Protein AF-A0A7S1Z099-F1 (afdb_monomer_lite)

pLDDT: mean 93.09, std 6.43, range [63.12, 98.75]

Structure (mmCIF, N/CA/C/O backbone):
data_AF-A0A7S1Z099-F1
#
_entry.id   AF-A0A7S1Z099-F1
#
loop_
_atom_site.group_PDB
_atom_site.id
_atom_site.type_symbol
_atom_site.label_atom_id
_atom_site.label_alt_id
_atom_site.label_comp_id
_atom_site.label_asym_id
_atom_site.label_entity_id
_atom_site.label_seq_id
_atom_site.pdbx_PDB_ins_code
_atom_site.Cartn_x
_atom_site.Cartn_y
_atom_site.Cartn_z
_atom_site.occupancy
_atom_site.B_iso_or_equiv
_atom_site.auth_seq_id
_atom_site.auth_comp_id
_atom_site.auth_asym_id
_atom_site.auth_atom_id
_atom_site.pdbx_PDB_model_num
ATOM 1 N N . ASN A 1 1 ? 2.577 -15.923 -2.594 1.00 76.56 1 ASN A N 1
ATOM 2 C CA . ASN A 1 1 ? 3.703 -15.024 -2.242 1.00 76.56 1 ASN A CA 1
ATOM 3 C C . ASN A 1 1 ? 4.935 -15.740 -1.695 1.00 76.56 1 ASN A C 1
ATOM 5 O O . ASN A 1 1 ? 6.019 -15.366 -2.116 1.00 76.56 1 ASN A O 1
ATOM 9 N N . SER A 1 2 ? 4.822 -16.750 -0.820 1.00 80.62 2 SER A N 1
ATOM 10 C CA . SER A 1 2 ? 5.989 -17.459 -0.248 1.00 80.62 2 SER A CA 1
ATOM 11 C C . SER A 1 2 ? 6.959 -18.004 -1.297 1.00 80.62 2 SER A C 1
ATOM 13 O O . SER A 1 2 ? 8.160 -17.778 -1.190 1.00 80.62 2 SER A O 1
ATOM 15 N N . ASP A 1 3 ? 6.435 -18.666 -2.326 1.00 90.06 3 ASP A N 1
ATOM 16 C CA . ASP A 1 3 ? 7.261 -19.390 -3.297 1.00 90.06 3 ASP A CA 1
ATOM 17 C C . ASP A 1 3 ? 8.009 -18.426 -4.222 1.00 90.06 3 ASP A C 1
ATOM 19 O O . ASP A 1 3 ? 9.192 -18.612 -4.490 1.00 90.06 3 ASP A O 1
ATOM 23 N N . LEU A 1 4 ? 7.348 -17.339 -4.641 1.00 90.56 4 LEU A N 1
ATOM 24 C CA . LEU A 1 4 ? 7.977 -16.286 -5.437 1.00 90.56 4 LEU A CA 1
ATOM 25 C C . LEU A 1 4 ? 9.055 -15.551 -4.630 1.00 90.56 4 LEU A C 1
ATOM 27 O O . LEU A 1 4 ? 10.155 -15.331 -5.126 1.00 90.56 4 LEU A O 1
ATOM 31 N N . ALA A 1 5 ? 8.779 -15.222 -3.368 1.00 91.38 5 ALA A N 1
ATOM 32 C CA . ALA A 1 5 ? 9.764 -14.586 -2.500 1.00 91.38 5 ALA A CA 1
ATOM 33 C C . ALA A 1 5 ? 10.959 -15.499 -2.194 1.00 91.38 5 ALA A C 1
ATOM 35 O O . ALA A 1 5 ? 12.088 -15.020 -2.105 1.00 91.38 5 ALA A O 1
ATOM 36 N N . TYR A 1 6 ? 10.723 -16.805 -2.052 1.00 92.56 6 TYR A N 1
ATOM 37 C CA . TYR A 1 6 ? 11.789 -17.796 -1.942 1.00 92.56 6 TYR A CA 1
ATOM 38 C C . TYR A 1 6 ? 12.643 -17.818 -3.211 1.00 92.56 6 TYR A C 1
ATOM 40 O O . TYR A 1 6 ? 13.851 -17.643 -3.113 1.00 92.56 6 TYR A O 1
ATOM 48 N N . ALA A 1 7 ? 12.022 -17.925 -4.388 1.00 93.81 7 ALA A N 1
ATOM 49 C CA . ALA A 1 7 ? 12.736 -17.938 -5.663 1.00 93.81 7 ALA A CA 1
ATOM 50 C C . ALA A 1 7 ? 13.581 -16.670 -5.882 1.00 93.81 7 ALA A C 1
ATOM 52 O O . ALA A 1 7 ? 14.736 -16.766 -6.288 1.00 93.81 7 ALA A O 1
ATOM 53 N N . LEU A 1 8 ? 13.039 -15.489 -5.567 1.00 93.50 8 LEU A N 1
ATOM 54 C CA . LEU A 1 8 ? 13.775 -14.223 -5.650 1.00 93.50 8 LEU A CA 1
ATOM 55 C C . LEU A 1 8 ? 14.953 -14.172 -4.669 1.00 93.50 8 LEU A C 1
ATOM 57 O O . LEU A 1 8 ? 16.038 -13.723 -5.027 1.00 93.50 8 LEU A O 1
ATOM 61 N N . ARG A 1 9 ? 14.768 -14.656 -3.437 1.00 93.31 9 ARG A N 1
ATOM 62 C CA . ARG A 1 9 ? 15.859 -14.727 -2.458 1.00 93.31 9 ARG A CA 1
ATOM 63 C C . ARG A 1 9 ? 16.963 -15.673 -2.925 1.00 93.31 9 ARG A C 1
ATOM 65 O O . ARG A 1 9 ? 18.122 -15.276 -2.934 1.00 93.31 9 ARG A O 1
ATOM 72 N N . SER A 1 10 ? 16.598 -16.875 -3.367 1.00 93.31 10 SER A N 1
ATOM 73 C CA . SER A 1 10 ? 17.555 -17.852 -3.891 1.00 93.31 10 SER A CA 1
ATOM 74 C C . SER A 1 10 ? 18.324 -17.303 -5.091 1.00 93.31 10 SER A C 1
ATOM 76 O O . SER A 1 10 ? 19.536 -17.450 -5.148 1.00 93.31 10 SER A O 1
ATOM 78 N N . ALA A 1 11 ? 17.666 -16.569 -5.994 1.00 92.06 11 ALA A N 1
ATOM 79 C CA . ALA A 1 11 ? 18.337 -15.951 -7.135 1.00 92.06 11 ALA A CA 1
ATOM 80 C C . ALA A 1 11 ? 19.407 -14.914 -6.735 1.00 92.06 11 ALA A C 1
ATOM 82 O O . ALA A 1 11 ? 20.422 -14.799 -7.421 1.00 92.06 11 ALA A O 1
ATOM 83 N N . LEU A 1 12 ? 19.204 -14.163 -5.644 1.00 91.44 12 LEU A N 1
ATOM 84 C CA . LEU A 1 12 ? 20.243 -13.281 -5.099 1.00 91.44 12 LEU A CA 1
ATOM 85 C C . LEU A 1 12 ? 21.394 -14.090 -4.494 1.00 91.44 12 LEU A C 1
ATOM 87 O O . LEU A 1 12 ? 22.551 -13.761 -4.733 1.00 91.44 12 LEU A O 1
ATOM 91 N N . GLU A 1 13 ? 21.082 -15.140 -3.736 1.00 90.56 13 GLU A N 1
ATOM 92 C CA . GLU A 1 13 ? 22.064 -15.977 -3.033 1.00 90.56 13 GLU A CA 1
ATOM 93 C C . GLU A 1 13 ? 22.935 -16.820 -3.984 1.00 90.56 13 GLU A C 1
ATOM 95 O O . GLU A 1 13 ? 24.111 -17.050 -3.697 1.00 90.56 13 GLU A O 1
ATOM 100 N N . ASP A 1 14 ? 22.392 -17.235 -5.132 1.00 92.56 14 ASP A N 1
ATOM 101 C CA . ASP A 1 14 ? 23.062 -18.111 -6.104 1.00 92.56 14 ASP A CA 1
ATOM 102 C C . ASP A 1 14 ? 24.172 -17.415 -6.911 1.00 92.56 14 ASP A C 1
ATOM 104 O O . ASP A 1 14 ? 24.994 -18.082 -7.549 1.00 92.56 14 ASP A O 1
ATOM 108 N N . VAL A 1 15 ? 24.225 -16.080 -6.907 1.00 89.06 15 VAL A N 1
ATOM 109 C CA . VAL A 1 15 ? 25.187 -15.307 -7.701 1.00 89.06 15 VAL A CA 1
ATOM 110 C C . VAL A 1 15 ? 26.218 -14.643 -6.777 1.00 89.06 15 VAL A C 1
ATOM 112 O O . VAL A 1 15 ? 25.889 -13.709 -6.050 1.00 89.06 15 VAL A O 1
ATOM 115 N N . PRO A 1 16 ? 27.500 -15.057 -6.807 1.00 89.44 16 PRO A N 1
ATOM 116 C CA . PRO A 1 16 ? 28.531 -14.451 -5.970 1.00 89.44 16 PRO A CA 1
ATOM 117 C C . PRO A 1 16 ? 28.704 -12.948 -6.235 1.00 89.44 16 PRO A C 1
ATOM 119 O O . PRO A 1 16 ? 28.877 -12.525 -7.377 1.00 89.44 16 PRO A O 1
ATOM 122 N N . GLY A 1 17 ? 28.735 -12.148 -5.167 1.00 87.25 17 GLY A N 1
ATOM 123 C CA . GLY A 1 17 ? 28.967 -10.700 -5.246 1.00 87.25 17 GLY A CA 1
ATOM 124 C C . GLY A 1 17 ? 27.720 -9.858 -5.532 1.00 87.25 17 GLY A C 1
ATOM 125 O O . GLY A 1 17 ? 27.850 -8.652 -5.742 1.00 87.25 17 GLY A O 1
ATOM 126 N N . THR A 1 18 ? 26.526 -10.454 -5.526 1.00 88.19 18 THR A N 1
ATOM 127 C CA . THR A 1 18 ? 25.262 -9.710 -5.561 1.00 88.19 18 THR A CA 1
ATOM 128 C C . THR A 1 18 ? 25.022 -8.917 -4.274 1.00 88.19 18 THR A C 1
ATOM 130 O O . THR A 1 18 ? 25.495 -9.289 -3.194 1.00 88.19 18 THR A O 1
ATOM 133 N N . PRO A 1 19 ? 24.262 -7.812 -4.358 1.00 88.69 19 PRO A N 1
ATOM 134 C CA . PRO A 1 19 ? 23.710 -7.164 -3.179 1.00 88.69 19 PRO A CA 1
ATOM 135 C C . PRO A 1 19 ? 22.765 -8.101 -2.416 1.00 88.69 19 PRO A C 1
ATOM 137 O O . PRO A 1 19 ? 22.168 -9.011 -2.986 1.00 88.69 19 PRO A O 1
ATOM 140 N N . SER A 1 20 ? 22.548 -7.820 -1.132 1.00 89.12 20 SER A N 1
ATOM 141 C CA . SER A 1 20 ? 21.611 -8.582 -0.294 1.00 89.12 20 SER A CA 1
ATOM 142 C C . SER A 1 20 ? 20.134 -8.363 -0.646 1.00 89.12 20 SER A C 1
ATOM 144 O O . SER A 1 20 ? 19.273 -9.068 -0.121 1.00 89.12 20 SER A O 1
ATOM 146 N N . ARG A 1 21 ? 19.829 -7.362 -1.483 1.00 94.44 21 ARG A N 1
ATOM 147 C CA . ARG A 1 21 ? 18.478 -6.925 -1.857 1.00 94.44 21 ARG A CA 1
ATOM 148 C C . ARG A 1 21 ? 18.459 -6.424 -3.297 1.00 94.44 21 ARG A C 1
ATOM 150 O O . ARG A 1 21 ? 19.449 -5.894 -3.796 1.00 94.44 21 ARG A O 1
ATOM 157 N N . TYR A 1 22 ? 17.304 -6.522 -3.939 1.00 96.44 22 TYR A N 1
ATOM 158 C CA . TYR A 1 22 ? 17.022 -5.819 -5.185 1.00 96.44 22 TYR A CA 1
ATOM 159 C C . TYR A 1 22 ? 16.917 -4.313 -4.928 1.00 96.44 22 TYR A C 1
ATOM 161 O O . TYR A 1 22 ? 16.317 -3.886 -3.947 1.00 96.44 22 TYR A O 1
ATOM 169 N N . SER A 1 23 ? 17.419 -3.474 -5.830 1.00 96.81 23 SER A N 1
ATOM 170 C CA . SER A 1 23 ? 17.234 -2.024 -5.670 1.00 96.81 23 SER A CA 1
ATOM 171 C C . SER A 1 23 ? 15.769 -1.603 -5.817 1.00 96.81 23 SER A C 1
ATOM 173 O O . SER A 1 23 ? 15.334 -0.628 -5.214 1.00 96.81 23 SER A O 1
ATOM 175 N N . ALA A 1 24 ? 14.987 -2.340 -6.603 1.00 96.81 24 ALA A N 1
ATOM 176 C CA . ALA A 1 24 ? 13.554 -2.139 -6.734 1.00 96.81 24 ALA A CA 1
ATOM 177 C C . ALA A 1 24 ? 12.865 -3.439 -7.163 1.00 96.81 24 ALA A C 1
ATOM 179 O O . ALA A 1 24 ? 13.439 -4.223 -7.920 1.00 96.81 24 ALA A O 1
ATOM 180 N N . ILE A 1 25 ? 11.628 -3.641 -6.714 1.00 97.38 25 ILE A N 1
ATOM 181 C CA . ILE A 1 25 ? 10.701 -4.642 -7.251 1.00 97.38 25 ILE A CA 1
ATOM 182 C C . ILE A 1 25 ? 9.419 -3.924 -7.669 1.00 97.38 25 ILE A C 1
ATOM 184 O O . ILE A 1 25 ? 8.895 -3.094 -6.928 1.00 97.38 25 ILE A O 1
ATOM 188 N N . GLY A 1 26 ? 8.911 -4.256 -8.852 1.00 96.81 26 GLY A N 1
ATOM 189 C CA . GLY A 1 26 ? 7.641 -3.750 -9.349 1.00 96.81 26 GLY A CA 1
ATOM 190 C C . GLY A 1 26 ? 6.726 -4.874 -9.808 1.00 96.81 26 GLY A C 1
ATOM 191 O O . GLY A 1 26 ? 7.193 -5.824 -10.436 1.00 96.81 26 GLY A O 1
ATOM 192 N N . PHE A 1 27 ? 5.438 -4.756 -9.497 1.00 96.94 27 PHE A N 1
ATOM 193 C CA . PHE A 1 27 ? 4.403 -5.677 -9.954 1.00 96.94 27 PHE A CA 1
ATOM 194 C C . PHE A 1 27 ? 3.458 -4.972 -10.927 1.00 96.94 27 PHE A C 1
ATOM 196 O O . PHE A 1 27 ? 2.571 -4.246 -10.488 1.00 96.94 27 PHE A O 1
ATOM 203 N N . ASP A 1 28 ? 3.643 -5.230 -12.224 1.00 95.69 28 ASP A N 1
ATOM 204 C CA . ASP A 1 28 ? 2.644 -4.978 -13.277 1.00 95.69 28 ASP A CA 1
ATOM 205 C C . ASP A 1 28 ? 1.610 -6.112 -13.235 1.00 95.69 28 ASP A C 1
ATOM 207 O O . ASP A 1 28 ? 1.631 -7.074 -14.010 1.00 95.69 28 ASP A O 1
ATOM 211 N N . ALA A 1 29 ? 0.846 -6.100 -12.147 1.00 93.12 29 ALA A N 1
ATOM 212 C CA . ALA A 1 29 ? -0.161 -7.080 -11.798 1.00 93.12 29 ALA A CA 1
ATOM 213 C C . ALA A 1 29 ? -1.151 -6.464 -10.802 1.00 93.12 29 ALA A C 1
ATOM 215 O O . ALA A 1 29 ? -0.791 -5.712 -9.893 1.00 93.12 29 ALA A O 1
ATOM 216 N N . CYS A 1 30 ? -2.415 -6.856 -10.939 1.00 93.25 30 CYS A N 1
ATOM 217 C CA . CYS A 1 30 ? -3.511 -6.356 -10.117 1.00 93.25 30 CYS A CA 1
ATOM 218 C C . CYS A 1 30 ? -3.318 -6.694 -8.627 1.00 93.25 30 CYS A C 1
ATOM 220 O O . CYS A 1 30 ? -2.842 -7.778 -8.291 1.00 93.25 30 CYS A O 1
ATOM 222 N N . LEU A 1 31 ? -3.799 -5.815 -7.741 1.00 93.56 31 LEU A N 1
ATOM 223 C CA . LEU A 1 31 ? -3.977 -6.078 -6.298 1.00 93.56 31 LEU A CA 1
ATOM 224 C C . LEU A 1 31 ? -2.677 -6.333 -5.506 1.00 93.56 31 LEU A C 1
ATOM 226 O O . LEU A 1 31 ? -2.704 -6.858 -4.388 1.00 93.56 31 LEU A O 1
ATOM 230 N N . MET A 1 32 ? -1.520 -5.982 -6.070 1.00 95.81 32 MET A N 1
ATOM 231 C CA . MET A 1 32 ? -0.219 -6.284 -5.472 1.00 95.81 32 MET A CA 1
ATOM 232 C C . MET A 1 32 ? 0.233 -5.262 -4.418 1.00 95.81 32 MET A C 1
ATOM 234 O O . MET A 1 32 ? 1.064 -5.607 -3.579 1.00 95.81 32 MET A O 1
ATOM 238 N N . MET A 1 33 ? -0.336 -4.053 -4.362 1.00 96.75 33 MET A N 1
ATOM 239 C CA . MET A 1 33 ? -0.107 -3.105 -3.260 1.00 96.75 33 MET A CA 1
ATOM 240 C C . MET A 1 33 ? -1.020 -3.441 -2.074 1.00 96.75 33 MET A C 1
ATOM 242 O O . MET A 1 33 ? -2.005 -2.765 -1.803 1.00 96.75 33 MET A O 1
ATOM 246 N N . SER A 1 34 ? -0.698 -4.522 -1.364 1.00 95.19 34 SER A N 1
ATOM 247 C CA . SER A 1 34 ? -1.384 -4.923 -0.130 1.00 95.19 34 SER A CA 1
ATOM 248 C C . SER A 1 34 ? -0.376 -5.146 0.991 1.00 95.19 34 SER A C 1
ATOM 250 O O . SER A 1 34 ? 0.744 -5.573 0.718 1.00 95.19 34 SER A O 1
ATOM 252 N N . ILE A 1 35 ? -0.777 -4.967 2.257 1.00 94.88 35 ILE A N 1
ATOM 253 C CA . ILE A 1 35 ? 0.087 -5.283 3.416 1.00 94.88 35 ILE A CA 1
ATOM 254 C C . ILE A 1 35 ? 0.654 -6.704 3.295 1.00 94.88 35 ILE A C 1
ATOM 256 O O . ILE A 1 35 ? 1.847 -6.917 3.465 1.00 94.88 35 ILE A O 1
ATOM 260 N N . SER A 1 36 ? -0.181 -7.683 2.930 1.00 91.19 36 SER A N 1
ATOM 261 C CA . SER A 1 36 ? 0.242 -9.087 2.831 1.00 91.19 36 SER A CA 1
ATOM 262 C C . SER A 1 36 ? 1.342 -9.329 1.791 1.00 91.19 36 SER A C 1
ATOM 264 O O . SER A 1 36 ? 2.204 -10.188 1.979 1.00 91.19 36 SER A O 1
ATOM 266 N N . THR A 1 37 ? 1.323 -8.574 0.694 1.00 94.06 37 THR A N 1
ATOM 267 C CA . THR A 1 37 ? 2.341 -8.632 -0.354 1.00 94.06 37 THR A CA 1
ATOM 268 C C . THR A 1 37 ? 3.569 -7.848 0.090 1.00 94.06 37 THR A C 1
ATOM 270 O O . THR A 1 37 ? 4.678 -8.383 0.119 1.00 94.06 37 THR A O 1
ATOM 273 N N . THR A 1 38 ? 3.376 -6.606 0.516 1.00 95.00 38 THR A N 1
ATOM 274 C CA . THR A 1 38 ? 4.452 -5.692 0.882 1.00 95.00 38 THR A CA 1
ATOM 275 C C . THR A 1 38 ? 5.284 -6.201 2.060 1.00 95.00 38 THR A C 1
ATOM 277 O O . THR A 1 38 ? 6.508 -6.153 1.979 1.00 95.00 38 THR A O 1
ATOM 280 N N . SER A 1 39 ? 4.670 -6.806 3.083 1.00 95.25 39 SER A N 1
ATOM 281 C CA . SER A 1 39 ? 5.352 -7.458 4.219 1.00 95.25 39 SER A CA 1
ATOM 282 C C . SER A 1 39 ? 6.285 -8.603 3.820 1.00 95.25 39 SER A C 1
ATOM 284 O O . SER A 1 39 ? 7.166 -8.993 4.580 1.00 95.25 39 SER A O 1
ATOM 286 N N . VAL A 1 40 ? 6.146 -9.143 2.610 1.00 94.44 40 VAL A N 1
ATOM 287 C CA . VAL A 1 40 ? 7.090 -10.128 2.079 1.00 94.44 40 VAL A CA 1
ATOM 288 C C . VAL A 1 40 ? 8.212 -9.427 1.313 1.00 94.44 40 VAL A C 1
ATOM 290 O O . VAL A 1 40 ? 9.394 -9.642 1.598 1.00 94.44 40 VAL A O 1
ATOM 293 N N . TYR A 1 41 ? 7.861 -8.567 0.355 1.00 95.69 41 TYR A N 1
ATOM 294 C CA . TYR A 1 41 ? 8.830 -8.012 -0.596 1.00 95.69 41 TYR A CA 1
ATOM 295 C C . TYR A 1 41 ? 9.644 -6.836 -0.052 1.00 95.69 41 TYR A C 1
ATOM 297 O O . TYR A 1 41 ? 10.775 -6.654 -0.495 1.00 95.69 41 TYR A O 1
ATOM 305 N N . HIS A 1 42 ? 9.176 -6.114 0.974 1.00 95.94 42 HIS A N 1
ATOM 306 C CA . HIS A 1 42 ? 9.978 -5.060 1.613 1.00 95.94 42 HIS A CA 1
ATOM 307 C C . HIS A 1 42 ? 11.267 -5.606 2.261 1.00 95.94 42 HIS A C 1
ATOM 309 O O . HIS A 1 42 ? 12.196 -4.850 2.537 1.00 95.94 42 HIS A O 1
ATOM 315 N N . THR A 1 43 ? 11.355 -6.918 2.511 1.00 94.88 43 THR A N 1
ATOM 316 C CA . THR A 1 43 ? 12.590 -7.564 2.991 1.00 94.88 43 THR A CA 1
ATOM 317 C C . THR A 1 43 ? 13.579 -7.862 1.863 1.00 94.88 43 THR A C 1
ATOM 319 O O . THR A 1 43 ? 14.760 -8.076 2.127 1.00 94.88 43 THR A O 1
ATOM 322 N N . LEU A 1 44 ? 13.105 -7.870 0.614 1.00 95.88 44 LEU A N 1
ATOM 323 C CA . LEU A 1 44 ? 13.849 -8.279 -0.575 1.00 95.88 44 LEU A CA 1
ATOM 324 C C . LEU A 1 44 ? 14.258 -7.108 -1.468 1.00 95.88 44 LEU A C 1
ATOM 326 O O . LEU A 1 44 ? 15.180 -7.273 -2.259 1.00 95.88 44 LEU A O 1
ATOM 330 N N . SER A 1 45 ? 13.611 -5.945 -1.363 1.00 97.31 45 SER A N 1
ATOM 331 C CA . SER A 1 45 ? 13.892 -4.785 -2.216 1.00 97.31 45 SER A CA 1
ATOM 332 C C . SER A 1 45 ? 14.051 -3.492 -1.439 1.00 97.31 45 SER A C 1
ATOM 334 O O . SER A 1 45 ? 13.438 -3.364 -0.390 1.00 97.31 45 SER A O 1
ATOM 336 N N . ASP A 1 46 ? 14.815 -2.517 -1.929 1.00 98.00 46 ASP A N 1
ATOM 337 C CA . ASP A 1 46 ? 14.871 -1.179 -1.314 1.00 98.00 46 ASP A CA 1
ATOM 338 C C . ASP A 1 46 ? 13.574 -0.398 -1.578 1.00 98.00 46 ASP A C 1
ATOM 340 O O . ASP A 1 46 ? 12.960 0.122 -0.644 1.00 98.00 46 ASP A O 1
ATOM 344 N N . TYR A 1 47 ? 13.083 -0.429 -2.819 1.00 98.50 47 TYR A N 1
ATOM 345 C CA . TYR A 1 47 ? 11.802 0.163 -3.216 1.00 98.50 47 TYR A CA 1
ATOM 346 C C . TYR A 1 47 ? 10.825 -0.879 -3.770 1.00 98.50 47 TYR A C 1
ATOM 348 O O . TYR A 1 47 ? 11.235 -1.848 -4.410 1.00 98.50 47 TYR A O 1
ATOM 356 N N . PHE A 1 48 ? 9.530 -0.664 -3.551 1.00 98.00 48 PHE A N 1
ATOM 357 C CA . PHE A 1 48 ? 8.458 -1.541 -4.032 1.00 98.00 48 PHE A CA 1
ATOM 358 C C . PHE A 1 48 ? 7.358 -0.713 -4.704 1.00 98.00 48 PHE A C 1
ATOM 360 O O . PHE A 1 48 ? 6.906 0.263 -4.109 1.00 98.00 48 PHE A O 1
ATOM 367 N N . ILE A 1 49 ? 6.934 -1.078 -5.919 1.00 98.56 49 ILE A N 1
ATOM 368 C CA . ILE A 1 49 ? 5.850 -0.409 -6.664 1.00 98.56 49 ILE A CA 1
ATOM 369 C C . ILE A 1 49 ? 4.774 -1.410 -7.092 1.00 98.56 49 ILE A C 1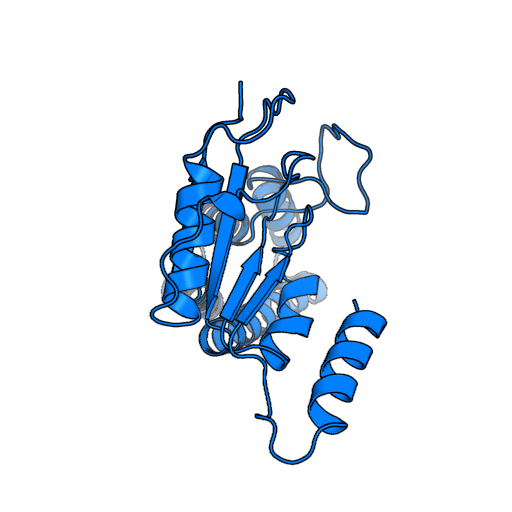
ATOM 371 O O . ILE A 1 49 ? 5.084 -2.497 -7.583 1.00 98.56 49 ILE A O 1
ATOM 375 N N . ALA A 1 50 ? 3.508 -1.049 -6.902 1.00 97.94 50 ALA A N 1
ATOM 376 C CA . ALA A 1 50 ? 2.366 -1.868 -7.300 1.00 97.94 50 ALA A CA 1
ATOM 377 C C . ALA A 1 50 ? 1.057 -1.062 -7.272 1.00 97.94 50 ALA A C 1
ATOM 379 O O . ALA A 1 50 ? 1.004 0.050 -6.731 1.00 97.94 50 ALA A O 1
ATOM 380 N N . SER A 1 51 ? -0.006 -1.657 -7.818 1.00 96.75 51 SER A N 1
ATOM 381 C CA . SER A 1 51 ? -1.387 -1.173 -7.720 1.00 96.75 51 SER A CA 1
ATOM 382 C C . SER A 1 51 ? -2.158 -1.901 -6.618 1.00 96.75 51 SER A C 1
ATOM 384 O O . SER A 1 51 ? -2.026 -3.114 -6.456 1.00 96.75 51 SER A O 1
ATOM 386 N N . GLU A 1 52 ? -2.986 -1.172 -5.867 1.00 95.31 52 GLU A N 1
ATOM 387 C CA . GLU A 1 52 ? -3.925 -1.747 -4.887 1.00 95.31 52 GLU A CA 1
ATOM 388 C C . GLU A 1 52 ? -5.216 -2.245 -5.551 1.00 95.31 52 GLU A C 1
ATOM 390 O O . GLU A 1 52 ? -5.874 -3.143 -5.033 1.00 95.31 52 GLU A O 1
ATOM 395 N N . ALA A 1 53 ? -5.544 -1.703 -6.727 1.00 92.44 53 ALA A N 1
ATOM 396 C CA . ALA A 1 53 ? -6.718 -2.051 -7.514 1.00 92.44 53 ALA A CA 1
ATOM 397 C C . ALA A 1 53 ? -6.358 -2.841 -8.783 1.00 92.44 53 ALA A C 1
ATOM 399 O O . ALA A 1 53 ? -5.188 -3.077 -9.112 1.00 92.44 53 ALA A O 1
ATOM 400 N N . THR A 1 54 ? -7.394 -3.251 -9.510 1.00 90.19 54 THR A N 1
ATOM 401 C CA . THR A 1 54 ? -7.285 -3.898 -10.818 1.00 90.19 54 THR A CA 1
ATOM 402 C C . THR A 1 54 ? -6.623 -2.959 -11.826 1.00 90.19 54 THR A C 1
ATOM 404 O O . THR A 1 54 ? -7.062 -1.827 -12.023 1.00 90.19 54 THR A O 1
ATOM 407 N N . GLU A 1 55 ? -5.568 -3.435 -12.482 1.00 88.81 55 GLU A N 1
ATOM 408 C CA . GLU A 1 55 ? -4.856 -2.700 -13.525 1.00 88.81 55 GLU A CA 1
ATOM 409 C C . GLU A 1 55 ? -5.484 -2.951 -14.911 1.00 88.81 55 GLU A C 1
ATOM 411 O O . GLU A 1 55 ? -6.174 -3.954 -15.130 1.00 88.81 55 GLU A O 1
ATOM 416 N N . PRO A 1 56 ? -5.278 -2.054 -15.888 1.00 87.81 56 PRO A N 1
ATOM 417 C CA . PRO A 1 56 ? -5.616 -2.339 -17.276 1.00 87.81 56 PRO A CA 1
ATOM 418 C C . PRO A 1 56 ? -4.858 -3.567 -17.804 1.00 87.81 56 PRO A C 1
ATOM 420 O O . PRO A 1 56 ? -3.656 -3.693 -17.600 1.00 87.81 56 PRO A O 1
ATOM 423 N N . GLY A 1 57 ? -5.519 -4.423 -18.591 1.00 85.62 57 GLY A N 1
ATOM 424 C CA . GLY A 1 57 ? -4.912 -5.665 -19.101 1.00 85.62 57 GLY A CA 1
ATOM 425 C C . GLY A 1 57 ? -3.740 -5.492 -20.081 1.00 85.62 57 GLY A C 1
ATOM 426 O O . GLY A 1 57 ? -3.124 -6.480 -20.465 1.00 85.62 57 GLY A O 1
ATOM 427 N N . HIS A 1 58 ? -3.438 -4.264 -20.507 1.00 86.06 58 HIS A N 1
ATOM 428 C CA . HIS A 1 58 ? -2.260 -3.955 -21.320 1.00 86.06 58 HIS A CA 1
ATOM 429 C C . HIS A 1 58 ? -0.993 -3.693 -20.483 1.00 86.06 58 HIS A C 1
ATOM 431 O O . HIS A 1 58 ? 0.076 -3.553 -21.067 1.00 86.06 58 HIS A O 1
ATOM 437 N N . GLY A 1 59 ? -1.118 -3.573 -19.156 1.00 90.88 59 GLY A N 1
ATOM 438 C CA . GLY A 1 59 ? -0.008 -3.317 -18.238 1.00 90.88 59 GLY A CA 1
ATOM 439 C C . GLY A 1 59 ? 0.619 -1.927 -18.360 1.00 90.88 59 GLY A C 1
ATOM 440 O O . GLY A 1 59 ? -0.032 -0.951 -18.762 1.00 90.88 59 GLY A O 1
ATOM 441 N N . TRP A 1 60 ? 1.892 -1.812 -18.002 1.00 93.50 60 TRP A N 1
ATOM 442 C CA . TRP A 1 60 ? 2.639 -0.556 -18.015 1.00 93.50 60 TRP A CA 1
ATOM 443 C C . TRP A 1 60 ? 3.159 -0.204 -19.417 1.00 93.50 60 TRP A C 1
ATOM 445 O O . TRP A 1 60 ? 3.466 -1.062 -20.241 1.00 93.50 60 TRP A O 1
ATOM 455 N N . ALA A 1 61 ? 3.305 1.094 -19.701 1.00 91.88 61 ALA A N 1
ATOM 456 C CA . ALA A 1 61 ? 3.806 1.576 -20.991 1.00 91.88 61 ALA A CA 1
ATOM 457 C C . ALA A 1 61 ? 5.345 1.527 -21.057 1.00 91.88 61 ALA A C 1
ATOM 459 O O . ALA A 1 61 ? 6.010 2.564 -21.091 1.00 91.88 61 ALA A O 1
ATOM 460 N N . TYR A 1 62 ? 5.917 0.320 -21.048 1.00 93.81 62 TYR A N 1
ATOM 461 C CA . TYR A 1 62 ? 7.370 0.096 -21.014 1.00 93.81 62 TYR A CA 1
ATOM 462 C C . TYR A 1 62 ? 8.137 0.776 -22.157 1.00 93.81 62 TYR A C 1
ATOM 464 O O . TYR A 1 62 ? 9.289 1.160 -21.979 1.00 93.81 62 TYR A O 1
ATOM 472 N N . ASP A 1 63 ? 7.499 0.965 -23.314 1.00 93.06 63 ASP A N 1
ATOM 473 C CA . ASP A 1 63 ? 8.059 1.648 -24.487 1.00 93.06 63 ASP A CA 1
ATOM 474 C C . ASP A 1 63 ? 8.233 3.165 -24.299 1.00 93.06 63 ASP A C 1
ATOM 476 O O . ASP A 1 63 ? 8.861 3.822 -25.130 1.00 93.06 63 ASP A O 1
ATOM 480 N N . ARG A 1 64 ? 7.671 3.726 -23.223 1.00 93.38 64 ARG A N 1
ATOM 481 C CA . ARG A 1 64 ? 7.684 5.165 -22.916 1.00 93.38 64 ARG A CA 1
ATOM 482 C C . ARG A 1 64 ? 8.549 5.525 -21.715 1.00 93.38 64 ARG A C 1
ATOM 484 O O . ARG A 1 64 ? 8.741 6.710 -21.470 1.00 93.38 64 ARG A O 1
ATOM 491 N N . LEU A 1 65 ? 9.059 4.529 -20.993 1.00 95.44 65 LEU A N 1
ATOM 492 C CA . LEU A 1 65 ? 9.931 4.744 -19.844 1.00 95.44 65 LEU A CA 1
ATOM 493 C C . LEU A 1 65 ? 11.308 5.210 -20.321 1.00 95.44 65 LEU A C 1
ATOM 495 O O . LEU A 1 65 ? 11.881 4.650 -21.258 1.00 95.44 65 LEU A O 1
ATOM 499 N N . CYS A 1 66 ? 11.843 6.237 -19.676 1.00 96.00 66 CYS A N 1
ATOM 500 C CA . CYS A 1 66 ? 13.059 6.919 -20.105 1.00 96.00 66 CYS A CA 1
ATOM 501 C C . CYS A 1 66 ? 13.965 7.353 -18.952 1.00 96.00 66 CYS A C 1
ATOM 503 O O . CYS A 1 66 ? 15.175 7.469 -19.161 1.00 96.00 66 CYS A O 1
ATOM 505 N N . ASP A 1 67 ? 13.437 7.565 -17.744 1.00 96.81 67 ASP A N 1
ATOM 506 C CA . ASP A 1 67 ? 14.267 7.951 -16.606 1.00 96.81 67 ASP A CA 1
ATOM 507 C C . ASP A 1 67 ? 14.914 6.723 -15.962 1.00 96.81 67 ASP A C 1
ATOM 509 O O . ASP A 1 67 ? 14.355 6.053 -15.098 1.00 96.81 67 ASP A O 1
ATOM 513 N N . THR A 1 68 ? 16.144 6.436 -16.377 1.00 95.19 68 THR A N 1
ATOM 514 C CA . THR A 1 68 ? 16.965 5.359 -15.810 1.00 95.19 68 THR A CA 1
ATOM 515 C C . THR A 1 68 ? 18.073 5.897 -14.903 1.00 95.19 68 THR A C 1
ATOM 517 O O . THR A 1 68 ? 19.082 5.221 -14.698 1.00 95.19 68 THR A O 1
ATOM 520 N N . SER A 1 69 ? 17.944 7.132 -14.400 1.00 97.44 69 SER A N 1
ATOM 521 C CA . SER A 1 69 ? 18.993 7.793 -13.606 1.00 97.44 69 SER A CA 1
ATOM 522 C C . SER A 1 69 ? 19.238 7.117 -12.255 1.00 97.44 69 SER A C 1
ATOM 524 O O . SER A 1 69 ? 20.359 7.112 -11.748 1.00 97.44 69 SER A O 1
ATOM 526 N N . SER A 1 70 ? 18.194 6.527 -11.676 1.00 97.88 70 SER A N 1
ATOM 527 C CA . SER A 1 70 ? 18.261 5.709 -10.470 1.00 97.88 70 SER A CA 1
ATOM 528 C C . SER A 1 70 ? 17.087 4.724 -10.431 1.00 97.88 70 SER A C 1
ATOM 530 O O . SER A 1 70 ? 16.085 4.957 -11.112 1.00 97.88 70 SER A O 1
ATOM 532 N N . PRO A 1 71 ? 17.151 3.661 -9.606 1.00 97.06 71 PRO A N 1
ATOM 533 C CA . PRO A 1 71 ? 16.014 2.768 -9.392 1.00 97.06 71 PRO A CA 1
ATOM 534 C C . PRO A 1 71 ? 14.744 3.522 -8.978 1.00 97.06 71 PRO A C 1
ATOM 536 O O . PRO A 1 71 ? 13.680 3.278 -9.533 1.00 97.06 71 PRO A O 1
ATOM 539 N N . LEU A 1 72 ? 14.858 4.490 -8.063 1.00 97.94 72 LEU A N 1
ATOM 540 C CA . LEU A 1 72 ? 13.719 5.283 -7.602 1.00 97.94 72 LEU A CA 1
ATOM 541 C C . LEU A 1 72 ? 13.160 6.196 -8.699 1.00 97.94 72 LEU A C 1
ATOM 543 O O . LEU A 1 72 ? 11.944 6.299 -8.841 1.00 97.94 72 LEU A O 1
ATOM 547 N N . SER A 1 73 ? 14.029 6.845 -9.476 1.00 98.31 73 SER A N 1
ATOM 548 C CA . SER A 1 73 ? 13.604 7.686 -10.600 1.00 98.31 73 SER A CA 1
ATOM 549 C C . SER A 1 73 ? 12.839 6.865 -11.638 1.00 98.31 73 SER A C 1
ATOM 551 O O . SER A 1 73 ? 11.767 7.276 -12.070 1.00 98.31 73 SER A O 1
ATOM 553 N N . PHE A 1 74 ? 13.322 5.654 -11.936 1.00 98.12 74 PHE A N 1
ATOM 554 C CA . PHE A 1 74 ? 12.637 4.719 -12.824 1.00 98.12 74 PHE A CA 1
ATOM 555 C C . PHE A 1 74 ? 11.249 4.337 -12.297 1.00 98.12 74 PHE A C 1
ATOM 557 O O . PHE A 1 74 ? 10.281 4.356 -13.051 1.00 98.12 74 PHE A O 1
ATOM 564 N N . LEU A 1 75 ? 11.104 4.066 -10.992 1.00 98.31 75 LEU A N 1
ATOM 565 C CA . LEU A 1 75 ? 9.785 3.804 -10.401 1.00 98.31 75 LEU A CA 1
ATOM 566 C C . LEU A 1 75 ? 8.851 5.025 -10.466 1.00 98.31 75 LEU A C 1
ATOM 568 O O . LEU A 1 75 ? 7.650 4.863 -10.677 1.00 98.31 75 LEU A O 1
ATOM 572 N N . LYS A 1 76 ? 9.378 6.244 -10.299 1.00 98.38 76 LYS A N 1
ATOM 573 C CA . LYS A 1 76 ? 8.597 7.490 -10.420 1.00 98.38 76 LYS A CA 1
ATOM 574 C C . LYS A 1 76 ? 8.164 7.761 -11.867 1.00 98.38 76 LYS A C 1
ATOM 576 O O . LYS A 1 76 ? 7.062 8.269 -12.078 1.00 98.38 76 LYS A O 1
ATOM 581 N N . ASP A 1 77 ? 8.978 7.374 -12.846 1.00 98.06 77 ASP A N 1
ATOM 582 C CA . ASP A 1 77 ? 8.623 7.418 -14.268 1.00 98.06 77 ASP A CA 1
ATOM 583 C C . ASP A 1 77 ? 7.542 6.382 -14.610 1.00 98.06 77 ASP A C 1
ATOM 585 O O . ASP A 1 77 ? 6.517 6.735 -15.193 1.00 98.06 77 ASP A O 1
ATOM 589 N N . VAL A 1 78 ? 7.686 5.136 -14.132 1.00 97.56 78 VAL A N 1
ATOM 590 C CA . VAL A 1 78 ? 6.627 4.111 -14.213 1.00 97.56 78 VAL A CA 1
ATOM 591 C C . VAL A 1 78 ? 5.322 4.645 -13.631 1.00 97.56 78 VAL A C 1
ATOM 593 O O . VAL A 1 78 ? 4.287 4.560 -14.284 1.00 97.56 78 VAL A O 1
ATOM 596 N N . HIS A 1 79 ? 5.369 5.236 -12.436 1.00 97.69 79 HIS A N 1
ATOM 597 C CA . HIS A 1 79 ? 4.204 5.810 -11.764 1.00 97.69 79 HIS A CA 1
ATOM 598 C C . HIS A 1 79 ? 3.521 6.896 -12.583 1.00 97.69 79 HIS A C 1
ATOM 600 O O . HIS A 1 79 ? 2.334 6.781 -12.892 1.00 97.69 79 HIS A O 1
ATOM 606 N N . THR A 1 80 ? 4.274 7.910 -12.990 1.00 96.81 80 THR A N 1
ATOM 607 C CA . THR A 1 80 ? 3.733 9.050 -13.734 1.00 96.81 80 THR A CA 1
ATOM 608 C C . THR A 1 80 ? 3.172 8.591 -15.078 1.00 96.81 80 THR A C 1
ATOM 610 O O . THR A 1 80 ? 2.005 8.832 -15.395 1.00 96.81 80 THR A O 1
ATOM 613 N N . THR A 1 81 ? 3.958 7.825 -15.835 1.00 95.00 81 THR A N 1
ATOM 614 C CA . THR A 1 81 ? 3.565 7.305 -17.146 1.00 95.00 81 THR A CA 1
ATOM 615 C C . THR A 1 81 ? 2.352 6.381 -17.044 1.00 95.00 81 THR A C 1
ATOM 617 O O . THR A 1 81 ? 1.428 6.483 -17.861 1.00 95.00 81 THR A O 1
ATOM 620 N N . PHE A 1 82 ? 2.299 5.499 -16.042 1.00 94.25 82 PHE A N 1
ATOM 621 C CA . PHE A 1 82 ? 1.159 4.611 -15.836 1.00 94.25 82 PHE A CA 1
ATOM 622 C C . PHE A 1 82 ? -0.104 5.392 -15.505 1.00 94.25 82 PHE A C 1
ATOM 624 O O . PHE A 1 82 ? -1.134 5.099 -16.098 1.00 94.25 82 PHE A O 1
ATOM 631 N N . LEU A 1 83 ? -0.065 6.401 -14.631 1.00 93.81 83 LEU A N 1
ATOM 632 C CA . LEU A 1 83 ? -1.267 7.156 -14.258 1.00 93.81 83 LEU A CA 1
ATOM 633 C C . LEU A 1 83 ? -1.755 8.087 -15.376 1.00 93.81 83 LEU A C 1
ATOM 635 O O . LEU A 1 83 ? -2.963 8.168 -15.620 1.00 93.81 83 LEU A O 1
ATOM 639 N N . GLU A 1 84 ? -0.845 8.735 -16.098 1.00 90.44 84 GLU A N 1
ATOM 640 C CA . GLU A 1 84 ? -1.182 9.777 -17.075 1.00 90.44 84 GLU A CA 1
ATOM 641 C C . GLU A 1 84 ? -1.482 9.239 -18.478 1.00 90.44 84 GLU A C 1
ATOM 643 O O . GLU A 1 84 ? -2.283 9.822 -19.215 1.00 90.44 84 GLU A O 1
ATOM 648 N N . SER A 1 85 ? -0.873 8.119 -18.877 1.00 82.94 85 SER A N 1
ATOM 649 C CA . SER A 1 85 ? -1.010 7.630 -20.249 1.00 82.94 85 SER A CA 1
ATOM 650 C C . SER A 1 85 ? -2.361 6.957 -20.520 1.00 82.94 85 SER A C 1
ATOM 652 O O . SER A 1 85 ? -2.923 6.238 -19.693 1.00 82.94 85 SER A O 1
ATOM 654 N N . LYS A 1 86 ? -2.864 7.126 -21.746 1.00 78.44 86 LYS A N 1
ATOM 655 C CA . LYS A 1 86 ? -3.901 6.262 -22.336 1.00 78.44 86 LYS A CA 1
ATOM 656 C C . LYS A 1 86 ? -3.261 5.139 -23.158 1.00 78.44 86 LYS A C 1
ATOM 658 O O . LYS A 1 86 ? -3.628 4.933 -24.311 1.00 78.44 86 LYS A O 1
ATOM 663 N N . HIS A 1 87 ? -2.206 4.515 -22.629 1.00 76.50 87 HIS A N 1
ATOM 664 C CA . HIS A 1 87 ? -1.597 3.359 -23.286 1.00 76.50 87 HIS A CA 1
ATOM 665 C C . HIS A 1 87 ? -2.632 2.227 -23.412 1.00 76.50 87 HIS A C 1
ATOM 667 O O . HIS A 1 87 ? -3.573 2.167 -22.630 1.00 76.50 87 HIS A O 1
ATOM 673 N N . GLY A 1 88 ? -2.477 1.371 -24.424 1.00 68.94 88 GLY A N 1
ATOM 674 C CA . GLY A 1 88 ? -3.416 0.292 -24.727 1.00 68.94 88 GLY A CA 1
ATOM 675 C C . GLY A 1 88 ? -4.699 0.734 -25.445 1.00 68.94 88 GLY A C 1
ATOM 676 O O . GLY A 1 88 ? -5.184 1.853 -25.317 1.00 68.94 88 GLY A O 1
ATOM 677 N N . SER A 1 89 ? -5.247 -0.172 -26.255 1.00 63.12 89 SER A N 1
ATOM 678 C CA . SER A 1 89 ? -6.494 0.022 -27.015 1.00 63.12 89 SER A CA 1
ATOM 679 C C . SER A 1 89 ? -7.736 -0.513 -26.292 1.00 63.12 89 SER A C 1
ATOM 681 O O . SER A 1 89 ? -8.849 -0.377 -26.798 1.00 63.12 89 SER A O 1
ATOM 683 N N . SER A 1 90 ? -7.554 -1.144 -25.129 1.00 67.75 90 SER A N 1
ATOM 684 C CA . SER A 1 90 ? -8.626 -1.729 -24.327 1.00 67.75 90 SER A CA 1
ATOM 685 C C . SER A 1 90 ? -9.268 -0.697 -23.402 1.00 67.75 90 SER A C 1
ATOM 687 O O .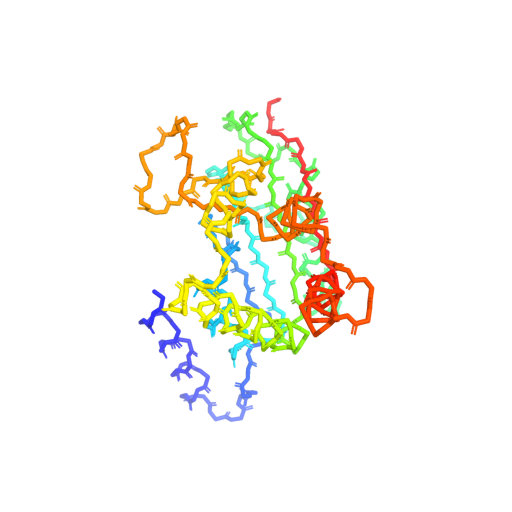 SER A 1 90 ? -8.571 0.043 -22.703 1.00 67.75 90 SER A O 1
ATOM 689 N N . ASP A 1 91 ? -10.598 -0.717 -23.338 1.00 73.12 91 ASP A N 1
ATOM 690 C CA . ASP A 1 91 ? -11.383 0.091 -22.409 1.00 73.12 91 ASP A CA 1
ATOM 691 C C . ASP A 1 91 ? -11.105 -0.318 -20.950 1.00 73.12 91 ASP A C 1
ATOM 693 O O . ASP A 1 91 ? -11.615 -1.330 -20.473 1.00 73.12 91 ASP A O 1
ATOM 697 N N . HIS A 1 92 ? -10.358 0.497 -20.207 1.00 77.62 92 HIS A N 1
ATOM 698 C CA . HIS A 1 92 ? -10.290 0.434 -18.749 1.00 77.62 92 HIS A CA 1
ATOM 699 C C . HIS A 1 92 ? -11.043 1.640 -18.192 1.00 77.62 92 HIS A C 1
ATOM 701 O O . HIS A 1 92 ? -10.623 2.783 -18.361 1.00 77.62 92 HIS A O 1
ATOM 707 N N . ARG A 1 93 ? -12.211 1.398 -17.591 1.00 79.06 93 ARG A N 1
ATOM 708 C CA . ARG A 1 93 ? -13.115 2.470 -17.130 1.00 79.06 93 ARG A CA 1
ATOM 709 C C . ARG A 1 93 ? -12.889 2.871 -15.676 1.00 79.06 93 ARG A C 1
ATOM 711 O O . ARG A 1 93 ? -13.366 3.925 -15.265 1.00 79.06 93 ARG A O 1
ATOM 718 N N . THR A 1 94 ? -12.205 2.036 -14.906 1.00 82.88 94 THR A N 1
ATOM 719 C CA . THR A 1 94 ? -11.892 2.302 -13.504 1.00 82.88 94 THR A CA 1
ATOM 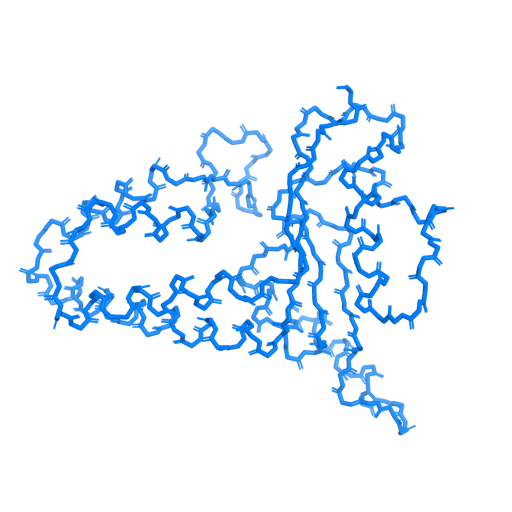720 C C . THR A 1 94 ? -10.678 3.223 -13.384 1.00 82.88 94 THR A C 1
ATOM 722 O O . THR A 1 94 ? -9.868 3.304 -14.311 1.00 82.88 94 THR A O 1
ATOM 725 N N . PRO A 1 95 ? -10.554 3.972 -12.278 1.00 88.56 95 PRO A N 1
ATOM 726 C CA . PRO A 1 95 ? -9.332 4.703 -11.985 1.00 88.56 95 PRO A CA 1
ATOM 727 C C . PRO A 1 95 ? -8.132 3.756 -11.887 1.00 88.56 95 PRO A C 1
ATOM 729 O O . PRO A 1 95 ? -8.246 2.664 -11.337 1.00 88.56 95 PRO A O 1
ATOM 732 N N . LYS A 1 96 ? -6.981 4.197 -12.397 1.00 91.94 96 LYS A N 1
ATOM 733 C CA . LYS A 1 96 ? -5.698 3.515 -12.205 1.00 91.94 96 LYS A CA 1
ATOM 734 C C . LYS A 1 96 ? -5.113 3.952 -10.871 1.00 91.94 96 LYS A C 1
ATOM 736 O O . LYS A 1 96 ? -5.031 5.152 -10.622 1.00 91.94 96 LYS A O 1
ATOM 741 N N . THR A 1 97 ? -4.672 3.018 -10.046 1.00 95.56 97 THR A N 1
ATOM 742 C CA . THR A 1 97 ? -3.971 3.313 -8.790 1.00 95.56 97 THR A CA 1
ATOM 743 C C . THR A 1 97 ? -2.543 2.823 -8.892 1.00 95.56 97 THR A C 1
ATOM 745 O O . THR A 1 97 ? -2.317 1.735 -9.406 1.00 95.56 97 THR A O 1
ATOM 748 N N . LEU A 1 98 ? -1.577 3.593 -8.405 1.00 97.75 98 LEU A N 1
ATOM 749 C CA . LEU A 1 98 ? -0.212 3.097 -8.278 1.00 97.75 98 LEU A CA 1
ATOM 750 C C . LEU A 1 98 ? 0.510 3.841 -7.164 1.00 97.75 98 LEU A C 1
ATOM 752 O O . LEU A 1 98 ? 0.360 5.060 -7.010 1.00 97.75 98 LEU A O 1
ATOM 756 N N . ALA A 1 99 ? 1.319 3.110 -6.410 1.00 98.31 99 ALA A N 1
ATOM 757 C CA . ALA A 1 99 ? 2.165 3.680 -5.379 1.00 98.31 99 ALA A CA 1
ATOM 758 C C . ALA A 1 99 ? 3.534 3.006 -5.365 1.00 98.31 99 ALA A C 1
ATOM 760 O O . ALA A 1 99 ? 3.648 1.815 -5.641 1.00 98.31 99 ALA A O 1
ATOM 761 N N . ALA A 1 100 ? 4.562 3.778 -5.027 1.00 98.56 100 ALA A N 1
ATOM 762 C CA . ALA A 1 100 ? 5.895 3.287 -4.722 1.00 98.56 100 ALA A CA 1
ATOM 763 C C . ALA A 1 100 ? 6.232 3.622 -3.270 1.00 98.56 100 ALA A C 1
ATOM 765 O O . ALA A 1 100 ? 5.975 4.739 -2.814 1.00 98.56 100 ALA A O 1
ATOM 766 N N . ILE A 1 101 ? 6.834 2.675 -2.560 1.00 98.50 101 ILE A N 1
ATOM 767 C CA . ILE A 1 101 ? 7.207 2.822 -1.152 1.00 98.50 101 ILE A CA 1
ATOM 768 C C . ILE A 1 101 ? 8.706 2.621 -0.939 1.00 98.50 101 ILE A C 1
ATOM 770 O O . ILE A 1 101 ? 9.371 1.896 -1.685 1.00 98.50 101 ILE A O 1
ATOM 774 N N . ASP A 1 102 ? 9.206 3.219 0.136 1.00 98.62 102 ASP A N 1
ATOM 775 C CA . ASP A 1 102 ? 10.511 2.934 0.728 1.00 98.62 102 ASP A CA 1
ATOM 776 C C . ASP A 1 102 ? 10.367 1.785 1.738 1.00 98.62 102 ASP A C 1
ATOM 778 O O . ASP A 1 102 ? 9.592 1.858 2.697 1.00 98.62 102 ASP A O 1
ATOM 782 N N . SER A 1 103 ? 11.123 0.706 1.543 1.00 98.25 103 SER A N 1
ATOM 783 C CA . SER A 1 103 ? 10.968 -0.522 2.331 1.00 98.25 103 S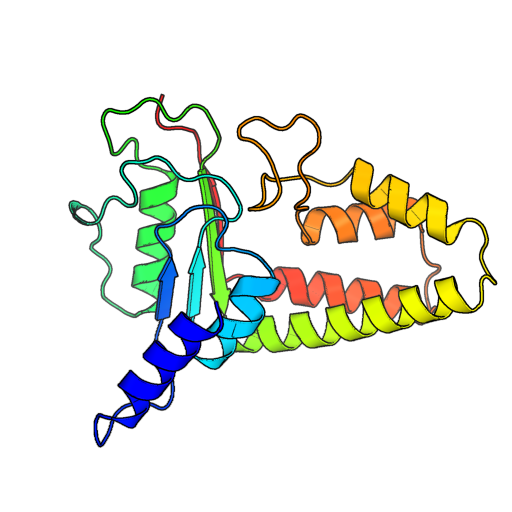ER A CA 1
ATOM 784 C C . SER A 1 103 ? 11.437 -0.397 3.783 1.00 98.25 103 SER A C 1
ATOM 786 O O . SER A 1 103 ? 10.975 -1.148 4.650 1.00 98.25 103 SER A O 1
ATOM 788 N N . LEU A 1 104 ? 12.340 0.545 4.081 1.00 98.00 104 LEU A N 1
ATOM 789 C CA . LEU A 1 104 ? 12.744 0.841 5.458 1.00 98.00 104 LEU A CA 1
ATOM 790 C C . LEU A 1 104 ? 11.648 1.618 6.182 1.00 98.00 104 LEU A C 1
ATOM 792 O O . LEU A 1 104 ? 11.361 1.327 7.344 1.00 98.00 104 LEU A O 1
ATOM 796 N N . ARG A 1 105 ? 11.001 2.564 5.496 1.00 98.69 105 ARG A N 1
ATOM 797 C CA . ARG A 1 105 ? 9.867 3.311 6.061 1.00 98.69 105 ARG A CA 1
ATOM 798 C C . ARG A 1 105 ? 8.630 2.431 6.212 1.00 98.69 105 ARG A C 1
ATOM 800 O O . ARG A 1 105 ? 7.981 2.497 7.252 1.00 98.69 105 ARG A O 1
ATOM 807 N N . TYR A 1 106 ? 8.379 1.526 5.263 1.00 98.56 106 TYR A N 1
ATOM 808 C CA . TYR A 1 106 ? 7.336 0.507 5.403 1.00 98.56 106 TYR A CA 1
ATOM 809 C C . TYR A 1 106 ? 7.554 -0.375 6.637 1.00 98.56 106 TYR A C 1
ATOM 811 O O . TYR A 1 106 ? 6.618 -0.605 7.388 1.00 98.56 106 TYR A O 1
ATOM 819 N N . ASN A 1 107 ? 8.786 -0.821 6.912 1.00 98.38 107 ASN A N 1
ATOM 820 C CA . ASN A 1 107 ? 9.085 -1.607 8.118 1.00 98.38 107 ASN A CA 1
ATOM 821 C C . ASN A 1 107 ? 8.766 -0.837 9.417 1.00 98.38 107 ASN A C 1
ATOM 823 O O . ASN A 1 107 ? 8.353 -1.427 10.414 1.00 98.38 107 ASN A O 1
ATOM 827 N N . SER A 1 108 ? 8.955 0.486 9.427 1.00 98.38 108 SER A N 1
ATOM 828 C CA . SER A 1 108 ? 8.542 1.333 10.554 1.00 98.38 108 SER A CA 1
ATOM 829 C C . SER A 1 108 ? 7.019 1.392 10.681 1.00 98.38 108 SER A C 1
ATOM 831 O O . SER A 1 108 ? 6.499 1.199 11.780 1.00 98.38 108 SER A O 1
ATOM 833 N N . PHE A 1 109 ? 6.308 1.587 9.567 1.00 98.62 109 PHE A N 1
ATOM 834 C CA . PHE A 1 109 ? 4.846 1.542 9.521 1.00 98.62 109 PHE A CA 1
ATOM 835 C C . PHE A 1 109 ? 4.287 0.189 9.977 1.00 98.62 109 PHE A C 1
ATOM 837 O O . PHE A 1 109 ? 3.428 0.150 10.853 1.00 98.62 109 PHE A O 1
ATOM 844 N N . GLU A 1 110 ? 4.817 -0.923 9.469 1.00 98.19 110 GLU A N 1
ATOM 845 C CA . GLU A 1 110 ? 4.378 -2.278 9.811 1.00 98.19 110 GLU A CA 1
ATOM 846 C C . GLU A 1 110 ? 4.464 -2.536 11.322 1.00 98.19 110 GLU A C 1
ATOM 848 O O . GLU A 1 110 ? 3.530 -3.071 11.920 1.00 98.19 110 GLU A O 1
ATOM 853 N N . LYS A 1 111 ? 5.544 -2.089 11.973 1.00 98.38 111 LYS A N 1
ATOM 854 C CA . LYS A 1 111 ? 5.701 -2.196 13.432 1.00 98.38 111 LYS A CA 1
ATOM 855 C C . LYS A 1 111 ? 4.662 -1.376 14.196 1.00 98.38 111 LYS A C 1
ATOM 857 O O . LYS A 1 111 ? 4.146 -1.853 15.207 1.00 98.38 111 LYS A O 1
ATOM 862 N N . ARG A 1 112 ? 4.350 -0.160 13.733 1.00 98.44 112 ARG A N 1
ATOM 863 C CA . ARG A 1 112 ? 3.318 0.698 14.343 1.00 98.44 112 ARG A CA 1
ATOM 864 C C . ARG A 1 112 ? 1.925 0.106 14.159 1.00 98.44 112 ARG A C 1
ATOM 866 O O . ARG A 1 112 ? 1.190 -0.031 15.134 1.00 98.44 112 ARG A O 1
ATOM 873 N N . LEU A 1 113 ? 1.618 -0.371 12.956 1.00 98.38 113 LEU A N 1
ATOM 874 C CA . LEU A 1 113 ? 0.363 -1.053 12.670 1.00 98.38 113 LEU A CA 1
ATOM 875 C C . LEU A 1 113 ? 0.201 -2.321 13.522 1.00 98.38 113 LEU A C 1
ATOM 877 O O . LEU A 1 113 ? -0.863 -2.541 14.096 1.00 98.38 113 LEU A O 1
ATOM 881 N N . ALA A 1 114 ? 1.252 -3.132 13.671 1.00 98.25 114 ALA A N 1
ATOM 882 C CA . ALA A 1 114 ? 1.225 -4.318 14.528 1.00 98.25 114 ALA A CA 1
ATOM 883 C C . ALA A 1 114 ? 0.965 -3.968 16.005 1.00 98.25 114 ALA A C 1
ATOM 885 O O . ALA A 1 114 ? 0.222 -4.677 16.693 1.00 98.25 114 ALA A O 1
ATOM 886 N N . LEU A 1 115 ? 1.537 -2.861 16.491 1.00 98.31 115 LEU A N 1
ATOM 887 C CA . LEU A 1 115 ? 1.271 -2.347 17.833 1.00 98.31 115 LEU A CA 1
ATOM 888 C C . LEU A 1 115 ? -0.194 -1.909 17.983 1.00 98.31 115 LEU A C 1
ATOM 890 O O . LEU A 1 115 ? -0.853 -2.342 18.930 1.00 98.31 115 LEU A O 1
ATOM 894 N N . LEU A 1 116 ? -0.725 -1.130 17.035 1.00 98.06 116 LEU A N 1
ATOM 895 C CA . LEU A 1 116 ? -2.130 -0.713 17.020 1.00 98.06 116 LEU A CA 1
ATOM 896 C C . LEU A 1 116 ? -3.071 -1.925 17.034 1.00 98.06 116 LEU A C 1
ATOM 898 O O . LEU A 1 116 ? -3.946 -2.024 17.893 1.00 98.06 116 LEU A O 1
ATOM 902 N N . VAL A 1 117 ? -2.845 -2.897 16.146 1.00 96.69 117 VAL A N 1
ATOM 903 C CA . VAL A 1 117 ? -3.629 -4.142 16.084 1.00 96.69 117 VAL A CA 1
ATOM 904 C C . VAL A 1 117 ? -3.560 -4.908 17.405 1.00 96.69 117 VAL A C 1
ATOM 906 O O . VAL A 1 117 ? -4.572 -5.439 17.860 1.00 96.69 117 VAL A O 1
ATOM 909 N N . THR A 1 118 ? -2.398 -4.947 18.059 1.00 97.50 118 THR A N 1
ATOM 910 C CA . THR A 1 118 ? -2.235 -5.610 19.362 1.00 97.50 118 THR A CA 1
ATOM 911 C C . THR A 1 118 ? -3.064 -4.933 20.452 1.00 97.50 118 THR A C 1
ATOM 913 O O . THR A 1 118 ? -3.729 -5.624 21.232 1.00 97.50 118 THR A O 1
ATOM 916 N N . VAL A 1 119 ? -3.070 -3.598 20.494 1.00 95.25 119 VAL A N 1
ATOM 917 C CA . VAL A 1 119 ? -3.882 -2.819 21.442 1.00 95.25 119 VAL A CA 1
ATOM 918 C C . VAL A 1 119 ? -5.369 -3.063 21.205 1.00 95.25 119 VAL A C 1
ATOM 920 O O . VAL A 1 119 ? -6.075 -3.452 22.137 1.00 95.25 119 VAL A O 1
ATOM 923 N N . LEU A 1 120 ? -5.829 -2.936 19.958 1.00 94.88 120 LEU A N 1
ATOM 924 C CA . LEU A 1 120 ? -7.232 -3.150 19.596 1.00 94.88 120 LEU A CA 1
ATOM 925 C C . LEU A 1 120 ? -7.680 -4.583 19.896 1.00 94.88 120 LEU A C 1
ATOM 927 O O . LEU A 1 120 ? -8.716 -4.793 20.521 1.00 94.88 120 LEU A O 1
ATOM 931 N N . ARG A 1 121 ? -6.873 -5.586 19.532 1.00 95.31 121 ARG A N 1
ATOM 932 C CA . ARG A 1 121 ? -7.152 -6.996 19.841 1.00 95.31 121 ARG A CA 1
ATOM 933 C C . ARG A 1 121 ? -7.266 -7.233 21.342 1.00 95.31 121 ARG A C 1
ATOM 935 O O . ARG A 1 121 ? -8.133 -7.986 21.775 1.00 95.31 121 ARG A O 1
ATOM 942 N N . THR A 1 122 ? -6.388 -6.625 22.134 1.00 94.44 122 THR A N 1
ATOM 943 C CA . THR A 1 122 ? -6.410 -6.777 23.593 1.00 94.44 122 THR A CA 1
ATOM 944 C C . THR A 1 122 ? -7.682 -6.180 24.188 1.00 94.44 122 THR A C 1
ATOM 946 O O . THR A 1 122 ? -8.309 -6.833 25.019 1.00 94.44 122 THR A O 1
ATOM 949 N N . ALA A 1 123 ? -8.097 -4.995 23.735 1.00 92.12 123 ALA A N 1
ATOM 950 C CA . ALA A 1 123 ? -9.355 -4.374 24.153 1.00 92.12 123 ALA A CA 1
ATOM 951 C C . ALA A 1 123 ? -10.571 -5.237 23.768 1.00 92.12 123 ALA A C 1
ATOM 953 O O . ALA A 1 123 ? -11.392 -5.568 24.620 1.00 92.12 123 ALA A O 1
ATOM 954 N N . LEU A 1 124 ? -10.623 -5.736 22.527 1.00 92.06 124 LEU A N 1
ATOM 955 C CA . LEU A 1 124 ? -11.690 -6.637 22.070 1.00 92.06 124 LEU A CA 1
ATOM 956 C C . LEU A 1 124 ? -11.790 -7.916 22.914 1.00 92.06 124 LEU A C 1
ATOM 958 O O . LEU A 1 124 ? -12.883 -8.337 23.276 1.00 92.06 124 LEU A O 1
ATOM 962 N N . LEU A 1 125 ? -10.656 -8.536 23.256 1.00 93.50 125 LEU A N 1
ATOM 963 C CA . LEU A 1 125 ? -10.637 -9.757 24.070 1.00 93.50 125 LEU A CA 1
ATOM 964 C C . LEU A 1 125 ? -11.026 -9.511 25.528 1.00 93.50 125 LEU A C 1
ATOM 966 O O . LEU A 1 125 ? -11.598 -10.396 26.164 1.00 93.50 125 LEU A O 1
ATOM 970 N N . ARG A 1 126 ? -10.695 -8.336 26.070 1.00 92.75 126 ARG A N 1
ATOM 971 C CA . ARG A 1 126 ? -11.135 -7.934 27.410 1.00 92.75 126 ARG A CA 1
ATOM 972 C C . ARG A 1 126 ? -12.617 -7.580 27.433 1.00 92.75 126 ARG A C 1
ATOM 974 O O . ARG A 1 126 ? -13.231 -7.743 28.485 1.00 92.75 126 ARG A O 1
ATOM 981 N N . ASN A 1 127 ? -13.164 -7.151 26.294 1.00 87.12 127 ASN A N 1
ATOM 982 C CA . ASN A 1 127 ? -14.555 -6.740 26.131 1.00 87.12 127 ASN A CA 1
ATOM 983 C C . ASN A 1 127 ? -14.958 -5.688 27.184 1.00 87.12 127 ASN A C 1
ATOM 985 O O . ASN A 1 127 ? -16.038 -5.752 27.770 1.00 87.12 127 ASN A O 1
ATOM 989 N N . ASP A 1 128 ? -14.036 -4.768 27.478 1.00 83.88 128 ASP A N 1
ATOM 990 C CA . ASP A 1 128 ? -14.223 -3.657 28.412 1.00 83.88 128 ASP A CA 1
ATOM 991 C C . ASP A 1 128 ? -14.918 -2.454 27.759 1.00 83.88 128 ASP A C 1
ATOM 993 O O . ASP A 1 128 ? -15.586 -1.693 28.456 1.00 83.88 128 ASP A O 1
ATOM 997 N N . ASP A 1 129 ? -14.827 -2.340 26.433 1.00 86.12 129 ASP A N 1
ATOM 998 C CA . ASP A 1 129 ? -15.586 -1.402 25.609 1.00 86.12 129 ASP A CA 1
ATOM 999 C C . ASP A 1 129 ? -16.550 -2.165 24.671 1.00 86.12 129 ASP A C 1
ATOM 1001 O O . ASP A 1 129 ? -16.115 -2.718 23.652 1.00 86.12 129 ASP A O 1
ATOM 1005 N N . PRO A 1 130 ? -17.859 -2.228 24.992 1.00 83.62 130 PRO A N 1
ATOM 1006 C CA . PRO A 1 130 ? -18.841 -2.933 24.168 1.00 83.62 130 PRO A CA 1
ATOM 1007 C C . PRO A 1 130 ? -19.073 -2.265 22.803 1.00 83.62 130 PRO A C 1
ATOM 1009 O O . PRO A 1 130 ? -19.560 -2.922 21.878 1.00 83.62 130 PRO A O 1
ATOM 1012 N N . ASP A 1 131 ? -18.710 -0.989 22.645 1.00 91.50 131 ASP A N 1
ATOM 1013 C CA . ASP A 1 131 ? -18.915 -0.239 21.408 1.00 91.50 131 ASP A CA 1
ATOM 1014 C C . ASP A 1 131 ? -17.753 -0.408 20.422 1.00 91.50 131 ASP A C 1
ATOM 1016 O O . ASP A 1 131 ? -17.951 -0.212 19.219 1.00 91.50 131 ASP A O 1
ATOM 1020 N N . LEU A 1 132 ? -16.576 -0.855 20.880 1.00 91.94 132 LEU A N 1
ATOM 1021 C CA . LEU A 1 132 ? -15.377 -1.023 20.049 1.00 91.94 132 LEU A CA 1
ATOM 1022 C C . LEU A 1 132 ? -15.614 -1.922 18.827 1.00 91.94 132 LEU A C 1
ATOM 1024 O O . LEU A 1 132 ? -15.171 -1.608 17.721 1.00 91.94 132 LEU A O 1
ATOM 1028 N N . HIS A 1 133 ? -16.357 -3.019 18.993 1.00 92.50 133 HIS A N 1
ATOM 1029 C CA . HIS A 1 133 ? -16.739 -3.887 17.874 1.00 92.50 133 HIS A CA 1
ATOM 1030 C C . HIS A 1 133 ? -17.534 -3.124 16.808 1.00 92.50 133 HIS A C 1
ATOM 1032 O O . HIS A 1 133 ? -17.247 -3.227 15.612 1.00 92.50 133 HIS A O 1
ATOM 1038 N N . SER A 1 134 ? -18.520 -2.342 17.248 1.00 94.88 134 SER A N 1
ATOM 1039 C CA . SER A 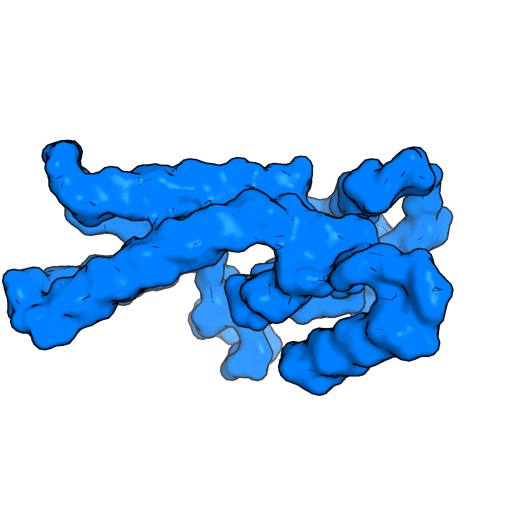1 134 ? -19.374 -1.549 16.367 1.00 94.88 134 SER A CA 1
ATOM 1040 C C . SER A 1 134 ? -18.595 -0.407 15.711 1.00 94.88 134 SER A C 1
ATOM 1042 O O . SER A 1 134 ? -18.828 -0.107 14.542 1.00 94.88 134 SER A O 1
ATOM 1044 N N . LEU A 1 135 ? -17.648 0.202 16.429 1.00 95.50 135 LEU A N 1
ATOM 1045 C CA . LEU A 1 135 ? -16.745 1.229 15.908 1.00 95.50 135 LEU A CA 1
ATOM 1046 C C . LEU A 1 135 ? -15.886 0.683 14.767 1.00 95.50 135 LEU A C 1
ATOM 1048 O O . LEU A 1 135 ? -15.941 1.215 13.664 1.00 95.50 135 LEU A O 1
ATOM 1052 N N . LEU A 1 136 ? -15.187 -0.435 14.981 1.00 95.06 136 LEU A N 1
ATOM 1053 C CA . LEU A 1 136 ? -14.353 -1.060 13.947 1.00 95.06 136 LEU A CA 1
ATOM 1054 C C . LEU A 1 136 ? -15.157 -1.445 12.701 1.00 95.06 136 LEU A C 1
ATOM 1056 O O . LEU A 1 136 ? -14.694 -1.246 11.576 1.00 95.06 136 LEU A O 1
ATOM 1060 N N . GLN A 1 137 ? -16.372 -1.973 12.884 1.00 94.81 137 GLN A N 1
ATOM 1061 C CA . GLN A 1 137 ? -17.247 -2.307 11.761 1.00 94.81 137 GLN A CA 1
ATOM 1062 C C . GLN A 1 137 ? -17.660 -1.075 10.959 1.00 94.81 137 GLN A C 1
ATOM 1064 O O . GLN A 1 137 ? -17.615 -1.112 9.729 1.00 94.81 137 GLN A O 1
ATOM 1069 N N . ARG A 1 138 ? -18.047 0.014 11.629 1.00 96.50 138 ARG A N 1
ATOM 1070 C CA . ARG A 1 138 ? -18.428 1.249 10.942 1.00 96.50 138 ARG A CA 1
ATOM 1071 C C . ARG A 1 138 ? -17.233 1.913 10.262 1.00 96.50 138 ARG A C 1
ATOM 1073 O O . ARG A 1 138 ? -17.384 2.369 9.135 1.00 96.50 138 ARG A O 1
ATOM 1080 N N . SER A 1 139 ? -16.053 1.920 10.880 1.00 97.31 139 SER A N 1
ATOM 1081 C CA . SER A 1 139 ? -14.832 2.451 10.259 1.00 97.31 139 SER A CA 1
ATOM 1082 C C . SER A 1 139 ? -14.453 1.669 9.008 1.00 97.31 139 SER A C 1
ATOM 1084 O O . SER A 1 139 ? -14.198 2.270 7.970 1.00 97.31 139 SER A O 1
ATOM 1086 N N . ARG A 1 140 ? -14.532 0.331 9.048 1.00 95.50 140 ARG A N 1
ATOM 1087 C CA . ARG A 1 140 ? -14.368 -0.505 7.850 1.00 95.50 140 ARG A CA 1
ATOM 1088 C C . ARG A 1 140 ? -15.401 -0.168 6.772 1.00 95.50 140 ARG A C 1
ATOM 1090 O O . ARG A 1 140 ? -15.036 -0.050 5.613 1.00 95.50 140 ARG A O 1
ATOM 1097 N N . ALA A 1 141 ? -16.676 -0.050 7.139 1.00 95.19 141 ALA A N 1
ATOM 1098 C CA . ALA A 1 141 ? -17.756 0.194 6.181 1.00 95.19 141 ALA A CA 1
ATOM 1099 C C . ALA A 1 141 ? -17.690 1.584 5.524 1.00 95.19 141 ALA A C 1
ATOM 1101 O O . ALA A 1 141 ? -18.226 1.762 4.434 1.00 95.19 141 ALA A O 1
ATOM 1102 N N . SER A 1 142 ? -17.070 2.562 6.190 1.00 96.88 142 SER A N 1
ATOM 1103 C CA . SER A 1 142 ? -16.865 3.917 5.665 1.00 96.88 142 SER A CA 1
ATOM 1104 C C . SER A 1 142 ? -15.567 4.077 4.873 1.00 96.88 142 SER A C 1
ATOM 1106 O O . SER A 1 142 ? -15.433 5.056 4.143 1.00 96.88 142 SER A O 1
ATOM 1108 N N . ALA A 1 143 ? -14.626 3.143 5.006 1.00 97.38 143 ALA A N 1
ATOM 1109 C CA . ALA A 1 143 ? -13.336 3.223 4.345 1.00 97.38 143 ALA A CA 1
ATOM 1110 C C . ALA A 1 143 ? -13.413 2.861 2.852 1.00 97.38 143 ALA A C 1
ATOM 1112 O O . ALA A 1 143 ? -14.227 2.036 2.421 1.00 97.38 143 ALA A O 1
ATOM 1113 N N . VAL A 1 144 ? -12.517 3.452 2.060 1.00 95.31 144 VAL A N 1
ATOM 1114 C CA . VAL A 1 144 ? -12.324 3.085 0.650 1.00 95.31 144 VAL A CA 1
ATOM 1115 C C . VAL A 1 144 ? -11.974 1.600 0.562 1.00 95.31 144 VAL A C 1
ATOM 1117 O O . VAL A 1 144 ? -11.161 1.098 1.336 1.00 95.31 144 VAL A O 1
ATOM 1120 N N . SER A 1 145 ? -12.614 0.885 -0.361 1.00 94.06 145 SER A N 1
ATOM 1121 C CA . SER A 1 145 ? -12.477 -0.566 -0.506 1.00 94.06 145 SER A CA 1
ATOM 1122 C C . SER A 1 145 ? -12.104 -0.949 -1.933 1.00 94.06 145 SER A C 1
ATOM 1124 O O . SER A 1 145 ? -12.526 -0.298 -2.890 1.00 94.06 145 SER A O 1
ATOM 1126 N N . PHE A 1 146 ? -11.347 -2.034 -2.056 1.00 92.06 146 PHE A N 1
ATOM 1127 C CA . PHE A 1 146 ? -10.851 -2.574 -3.318 1.00 92.06 146 PHE A CA 1
ATOM 1128 C C . PHE A 1 146 ? -11.123 -4.068 -3.401 1.00 92.06 146 PHE A C 1
ATOM 1130 O O . PHE A 1 146 ? -11.217 -4.755 -2.381 1.00 92.06 146 PHE A O 1
ATOM 1137 N N . GLU A 1 147 ? -11.238 -4.571 -4.628 1.00 91.44 147 GLU A N 1
ATOM 1138 C CA . GLU A 1 147 ? -11.289 -6.010 -4.875 1.00 91.44 147 GLU A CA 1
ATOM 1139 C C . GLU A 1 147 ? -10.058 -6.700 -4.280 1.00 91.44 147 GLU A C 1
ATOM 1141 O O . GLU A 1 147 ? -8.963 -6.144 -4.202 1.00 91.44 147 GLU A O 1
ATOM 1146 N N . SER A 1 148 ? -10.246 -7.935 -3.846 1.00 89.25 148 SER A N 1
ATOM 1147 C CA . SER A 1 148 ? -9.187 -8.813 -3.378 1.00 89.25 148 SER A CA 1
ATOM 1148 C C . SER A 1 148 ? -9.253 -10.142 -4.120 1.00 89.25 148 SER A C 1
ATOM 1150 O O . SER A 1 148 ? -10.219 -10.447 -4.814 1.00 89.25 148 SER A O 1
ATOM 1152 N N . ILE A 1 149 ? -8.263 -11.001 -3.888 1.00 85.75 149 ILE A N 1
ATOM 1153 C CA . ILE A 1 149 ? -8.270 -12.382 -4.392 1.00 85.75 149 ILE A CA 1
ATOM 1154 C C . ILE A 1 149 ? -9.439 -13.238 -3.863 1.00 85.75 149 ILE A C 1
ATOM 1156 O O . ILE A 1 149 ? -9.605 -14.371 -4.306 1.00 85.75 149 ILE A O 1
ATOM 1160 N N . LEU A 1 150 ? -10.184 -12.746 -2.868 1.00 88.25 150 LEU A N 1
ATOM 1161 C CA . LEU A 1 150 ? -11.341 -13.424 -2.280 1.00 88.25 150 LEU A CA 1
ATOM 1162 C C . LEU A 1 150 ? -12.666 -12.981 -2.912 1.00 88.25 150 LEU A C 1
ATOM 1164 O O . LEU A 1 150 ? -13.700 -13.570 -2.606 1.00 88.25 150 LEU A O 1
ATOM 1168 N N . ASP A 1 151 ? -12.641 -11.934 -3.735 1.00 90.12 151 ASP A N 1
ATOM 1169 C CA . ASP A 1 151 ? -13.830 -11.325 -4.312 1.00 90.12 151 ASP A CA 1
ATOM 1170 C C . ASP A 1 151 ? -14.066 -11.828 -5.739 1.00 90.12 151 ASP A C 1
ATOM 1172 O O . ASP A 1 151 ? -13.133 -12.042 -6.514 1.00 90.12 151 ASP A O 1
ATOM 1176 N N . GLU A 1 152 ? -15.338 -11.973 -6.101 1.00 88.12 152 GLU A N 1
ATOM 1177 C CA . GLU A 1 152 ? -15.719 -12.098 -7.506 1.00 88.12 152 GLU A CA 1
ATOM 1178 C C . GLU A 1 152 ? -15.544 -10.739 -8.210 1.00 88.12 152 GLU A C 1
ATOM 1180 O O . GLU A 1 152 ? -15.799 -9.698 -7.591 1.00 88.12 152 GLU A O 1
ATOM 1185 N N . PRO A 1 153 ? -15.172 -10.713 -9.504 1.00 83.44 153 PRO A N 1
ATOM 1186 C CA . PRO A 1 153 ? -15.061 -9.467 -10.255 1.00 83.44 153 PRO A CA 1
ATOM 1187 C C . PRO A 1 153 ? -16.354 -8.638 -10.192 1.00 83.44 153 PRO A C 1
ATOM 1189 O O . PRO A 1 153 ? -17.435 -9.121 -10.536 1.00 83.44 153 PRO A O 1
ATOM 1192 N N . GLY A 1 154 ? -16.243 -7.373 -9.791 1.00 81.00 154 GLY A N 1
ATOM 1193 C CA . GLY A 1 154 ? -17.361 -6.444 -9.630 1.00 81.00 154 GLY A CA 1
ATOM 1194 C C . GLY A 1 154 ? -18.103 -6.547 -8.294 1.00 81.00 154 GLY A C 1
ATOM 1195 O O . GLY A 1 154 ? -19.249 -6.098 -8.219 1.00 81.00 154 GLY A O 1
ATOM 1196 N N . ALA A 1 155 ? -17.502 -7.136 -7.255 1.00 86.12 155 ALA A N 1
ATOM 1197 C CA . ALA A 1 155 ? -18.123 -7.266 -5.937 1.00 86.12 155 ALA A CA 1
ATOM 1198 C C . ALA A 1 155 ? -18.607 -5.915 -5.370 1.00 86.12 155 ALA A C 1
ATOM 1200 O O . ALA A 1 155 ? -17.845 -4.961 -5.234 1.00 86.12 155 ALA A O 1
ATOM 1201 N N . GLU A 1 156 ? -19.878 -5.852 -4.952 1.00 84.81 156 GLU A N 1
ATOM 1202 C CA . GLU A 1 156 ? -20.467 -4.642 -4.350 1.00 84.81 156 GLU A CA 1
ATOM 1203 C C . GLU A 1 156 ? -19.883 -4.305 -2.968 1.00 84.81 156 GLU A C 1
ATOM 1205 O O . GLU A 1 156 ? -19.998 -3.174 -2.495 1.00 84.81 156 GLU A O 1
ATOM 1210 N N . ARG A 1 157 ? -19.294 -5.298 -2.291 1.00 85.31 157 ARG A N 1
ATOM 1211 C CA . ARG A 1 157 ? -18.688 -5.165 -0.958 1.00 85.31 157 ARG A CA 1
ATOM 1212 C C . ARG A 1 157 ? -17.317 -5.832 -0.940 1.00 85.31 157 ARG A C 1
ATOM 1214 O O . ARG A 1 157 ? -17.208 -6.944 -0.423 1.00 85.31 157 ARG A O 1
ATOM 1221 N N . PRO A 1 158 ? -16.302 -5.172 -1.507 1.00 92.06 158 PRO A N 1
ATOM 1222 C CA . PRO A 1 158 ? -14.980 -5.759 -1.629 1.00 92.06 158 PRO A CA 1
ATOM 1223 C C . PRO A 1 158 ? -14.354 -6.091 -0.267 1.00 92.06 158 PRO A C 1
ATOM 1225 O O . PRO A 1 158 ? -14.616 -5.426 0.746 1.00 92.06 158 PRO A O 1
ATOM 1228 N N . ALA A 1 159 ? -13.528 -7.135 -0.217 1.00 92.19 159 ALA A N 1
ATOM 1229 C CA . ALA A 1 159 ? -12.935 -7.591 1.032 1.00 92.19 159 ALA A CA 1
ATOM 1230 C C . ALA A 1 159 ? -11.712 -6.756 1.456 1.00 92.19 159 ALA A C 1
ATOM 1232 O O . ALA A 1 159 ? -11.495 -6.593 2.667 1.00 92.19 159 ALA A O 1
ATOM 1233 N N . ALA A 1 160 ? -10.946 -6.194 0.513 1.00 93.81 160 ALA A N 1
ATOM 1234 C CA . ALA A 1 160 ? -9.797 -5.340 0.817 1.00 93.81 160 ALA A CA 1
ATOM 1235 C C . ALA A 1 160 ? -10.212 -3.882 1.070 1.00 93.81 160 ALA A C 1
ATOM 1237 O O . ALA A 1 160 ? -11.209 -3.391 0.545 1.00 93.81 160 ALA A O 1
ATOM 1238 N N . VAL A 1 161 ? -9.442 -3.200 1.916 1.00 95.38 161 VAL A N 1
ATOM 1239 C CA . VAL A 1 161 ? -9.709 -1.834 2.382 1.00 95.38 161 VAL A CA 1
ATOM 1240 C C . VAL A 1 161 ? -8.417 -1.031 2.324 1.00 95.38 161 VAL A C 1
ATOM 1242 O O . VAL A 1 161 ? -7.363 -1.557 2.690 1.00 95.38 161 VAL A O 1
ATOM 1245 N N . ASP A 1 162 ? -8.512 0.228 1.898 1.00 96.56 162 ASP A N 1
ATOM 1246 C CA . ASP A 1 162 ? -7.414 1.187 1.998 1.00 96.56 162 ASP A CA 1
ATOM 1247 C C . ASP A 1 162 ? -7.069 1.424 3.469 1.00 96.56 162 ASP A C 1
ATOM 1249 O O . ASP A 1 162 ? -7.904 1.842 4.278 1.00 96.56 162 ASP A O 1
ATOM 1253 N N . VAL A 1 163 ? -5.814 1.171 3.821 1.00 97.19 163 VAL A N 1
ATOM 1254 C CA . VAL A 1 163 ? -5.364 1.243 5.210 1.00 97.19 163 VAL A CA 1
ATOM 1255 C C . VAL A 1 163 ? -5.394 2.682 5.713 1.00 97.19 163 VAL A C 1
ATOM 1257 O O . VAL A 1 163 ? -5.805 2.910 6.848 1.00 97.19 163 VAL A O 1
ATOM 1260 N N . GLY A 1 164 ? -5.030 3.653 4.871 1.00 97.56 164 GLY A N 1
ATOM 1261 C CA . GLY A 1 164 ? -5.079 5.072 5.229 1.00 97.56 164 GLY A CA 1
ATOM 1262 C C . GLY A 1 164 ? -6.500 5.526 5.546 1.00 97.56 164 GLY A C 1
ATOM 1263 O O . GLY A 1 164 ? -6.768 6.025 6.635 1.00 97.56 164 GLY A O 1
ATOM 1264 N N . SER A 1 165 ? -7.432 5.266 4.630 1.00 98.00 165 SER A N 1
ATOM 1265 C CA . SER A 1 165 ? -8.855 5.563 4.787 1.00 98.00 165 SER A CA 1
ATOM 1266 C C . SER A 1 165 ? -9.452 4.866 6.005 1.00 98.00 165 SER A C 1
ATOM 1268 O O . SER A 1 165 ? -10.221 5.491 6.733 1.00 98.00 165 SER A O 1
ATOM 1270 N N . PHE A 1 166 ? -9.077 3.612 6.278 1.00 98.25 166 PHE A N 1
ATOM 1271 C CA . PHE A 1 166 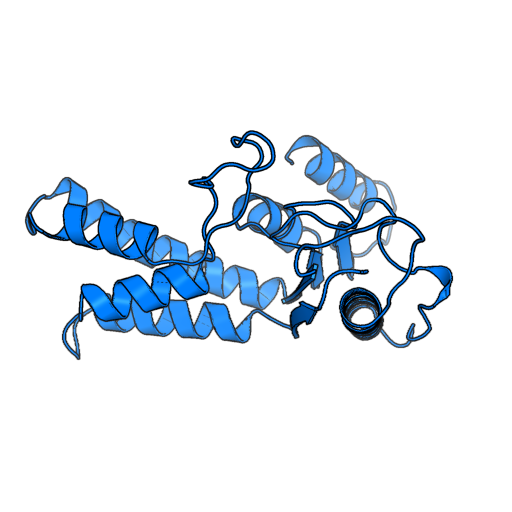? -9.505 2.925 7.494 1.00 98.25 166 PHE A CA 1
ATOM 1272 C C . PHE A 1 166 ? -9.001 3.619 8.760 1.00 98.25 166 PHE A C 1
ATOM 1274 O O . PHE A 1 166 ? -9.791 3.816 9.680 1.00 98.25 166 PHE A O 1
ATOM 1281 N N . LEU A 1 167 ? -7.719 3.995 8.824 1.00 98.31 167 LEU A N 1
ATOM 1282 C CA . LEU A 1 167 ? -7.152 4.680 9.990 1.00 98.31 167 LEU A CA 1
ATOM 1283 C C . LEU A 1 167 ? -7.841 6.029 10.227 1.00 98.31 167 LEU A C 1
ATOM 1285 O O . LEU A 1 167 ? -8.240 6.306 11.355 1.00 98.31 167 LEU A O 1
ATOM 1289 N N . THR A 1 168 ? -8.076 6.809 9.169 1.00 98.31 168 THR A N 1
ATOM 1290 C CA . THR A 1 168 ? -8.823 8.075 9.242 1.00 98.31 168 THR A CA 1
ATOM 1291 C C . THR A 1 168 ? -10.265 7.870 9.712 1.00 98.31 168 THR A C 1
ATOM 1293 O O . THR A 1 168 ? -10.746 8.585 10.589 1.00 98.31 168 THR A O 1
ATOM 1296 N N . GLU A 1 169 ? -10.981 6.878 9.175 1.00 98.38 169 GLU A N 1
ATOM 1297 C CA . GLU A 1 169 ? -12.349 6.580 9.616 1.00 98.38 169 GLU A CA 1
ATOM 1298 C C . GLU A 1 169 ? -12.401 5.974 11.020 1.00 98.38 169 GLU A C 1
ATOM 1300 O O . GLU A 1 169 ? -13.411 6.101 11.714 1.00 98.38 169 GLU A O 1
ATOM 1305 N N . PHE A 1 170 ? -11.339 5.307 11.465 1.00 97.88 170 PHE A N 1
ATOM 1306 C CA . PHE A 1 170 ? -11.221 4.827 12.835 1.00 97.88 170 PHE A CA 1
ATOM 1307 C C . PHE A 1 170 ? -10.989 5.976 13.809 1.00 97.88 170 PHE A C 1
ATOM 1309 O O . PHE A 1 170 ? -11.736 6.092 14.777 1.00 97.88 170 PHE A O 1
ATOM 1316 N N . GLU A 1 171 ? -10.040 6.864 13.518 1.00 97.56 171 GLU A N 1
ATOM 1317 C CA . GLU A 1 171 ? -9.791 8.082 14.293 1.00 97.56 171 GLU A CA 1
ATOM 1318 C C . GLU A 1 171 ? -11.073 8.906 14.450 1.00 97.56 171 GLU A C 1
ATOM 1320 O O . GLU A 1 171 ? -11.502 9.182 15.569 1.00 97.56 171 GLU A O 1
ATOM 1325 N N . ARG A 1 172 ? -11.748 9.208 13.334 1.00 97.06 172 ARG A N 1
ATOM 1326 C CA . ARG A 1 172 ? -12.959 10.040 13.309 1.00 97.06 172 ARG A CA 1
ATOM 1327 C C . ARG A 1 172 ? -14.113 9.460 14.127 1.00 97.06 172 ARG A C 1
ATOM 1329 O O . ARG A 1 172 ? -14.932 10.210 14.652 1.00 97.06 172 ARG A O 1
ATOM 1336 N N . GLN A 1 173 ? -14.249 8.137 14.155 1.00 95.12 173 GLN A N 1
ATOM 1337 C CA . GLN A 1 173 ? -15.378 7.475 14.810 1.00 95.12 173 GLN A CA 1
ATOM 1338 C C . GLN A 1 173 ? -15.096 7.108 16.262 1.00 95.12 173 GLN A C 1
ATOM 1340 O O . GLN A 1 173 ? -16.013 7.163 17.077 1.00 95.12 173 GLN A O 1
ATOM 1345 N N . CYS A 1 174 ? -13.863 6.702 16.566 1.00 93.62 174 CYS A N 1
ATOM 1346 C CA . CYS A 1 174 ? -13.432 6.363 17.916 1.00 93.62 174 CYS A CA 1
ATOM 1347 C C . CYS A 1 174 ? -13.168 7.617 18.757 1.00 93.62 174 CYS A C 1
ATOM 1349 O O . CYS A 1 174 ? -13.386 7.565 19.963 1.00 93.62 174 CYS A O 1
ATOM 1351 N N . ASP A 1 175 ? -12.688 8.699 18.134 1.00 94.00 175 ASP A N 1
ATOM 1352 C CA . ASP A 1 175 ? -12.288 9.955 18.784 1.00 94.00 175 ASP A CA 1
ATOM 1353 C C . ASP A 1 175 ? -11.460 9.723 20.068 1.00 94.00 175 ASP A C 1
ATOM 1355 O O . ASP A 1 175 ? -11.865 10.111 21.171 1.00 94.00 175 ASP A O 1
ATOM 1359 N N . PRO A 1 176 ? -10.321 9.000 19.979 1.00 90.94 176 PRO A N 1
ATOM 1360 C CA . PRO A 1 176 ? -9.548 8.667 21.164 1.00 90.94 176 PRO A CA 1
ATOM 1361 C C . PRO A 1 176 ? -9.014 9.945 21.817 1.00 90.94 176 PRO A C 1
ATOM 1363 O O . PRO A 1 176 ? -8.325 10.752 21.186 1.00 90.94 176 PRO A O 1
ATOM 1366 N N . HIS A 1 177 ? -9.316 10.110 23.107 1.00 91.50 177 HIS A N 1
ATOM 1367 C CA . HIS A 1 177 ? -8.958 11.309 23.856 1.00 91.50 177 HIS A CA 1
ATOM 1368 C C . HIS A 1 177 ? -7.453 11.604 23.815 1.00 91.50 177 HIS A C 1
ATOM 1370 O O . HIS A 1 177 ? -6.609 10.702 23.903 1.00 91.50 177 HIS A O 1
ATOM 1376 N N . GLU A 1 178 ? -7.135 12.896 23.757 1.00 93.44 178 GLU A N 1
ATOM 1377 C CA . GLU A 1 178 ? -5.769 13.407 23.833 1.00 93.44 178 GLU A CA 1
ATOM 1378 C C . GLU A 1 178 ? -5.033 12.884 25.074 1.00 93.44 178 GLU A C 1
ATOM 1380 O O . GLU A 1 178 ? -5.595 12.776 26.167 1.00 93.44 178 GLU A O 1
ATOM 1385 N N . GLY A 1 179 ? -3.756 12.543 24.901 1.00 91.94 179 GLY A N 1
ATOM 1386 C CA . GLY A 1 179 ? -2.907 12.002 25.968 1.00 91.94 179 GLY A CA 1
ATOM 1387 C C . GLY A 1 179 ? -3.144 10.527 26.314 1.00 91.94 179 GLY A C 1
ATOM 1388 O O . GLY A 1 179 ? -2.451 9.992 27.181 1.00 91.94 179 GLY A O 1
ATOM 1389 N N . THR A 1 180 ? -4.078 9.838 25.648 1.00 94.00 180 THR A N 1
ATOM 1390 C CA . THR A 1 180 ? -4.224 8.381 25.788 1.00 94.00 180 THR A CA 1
ATOM 1391 C C . THR A 1 180 ? -3.180 7.625 24.963 1.00 94.00 180 THR A C 1
ATOM 1393 O O . THR A 1 180 ? -2.714 8.090 23.923 1.00 94.00 180 THR A O 1
ATOM 1396 N N . ALA A 1 181 ? -2.844 6.406 25.399 1.00 94.31 181 ALA A N 1
ATOM 1397 C CA . ALA A 1 181 ? -1.944 5.531 24.647 1.00 94.31 181 ALA A CA 1
ATOM 1398 C C . ALA A 1 181 ? -2.509 5.173 23.261 1.00 94.31 181 ALA A C 1
ATOM 1400 O O . ALA A 1 181 ? -1.754 5.121 22.296 1.00 94.31 181 ALA A O 1
ATOM 1401 N N . LEU A 1 182 ? -3.829 4.963 23.150 1.00 94.81 182 LEU A N 1
ATOM 1402 C CA . LEU A 1 182 ? -4.474 4.678 21.866 1.00 94.81 182 LEU A CA 1
ATOM 1403 C C . LEU A 1 182 ? -4.321 5.852 20.897 1.00 94.81 182 LEU A C 1
ATOM 1405 O O . LEU A 1 182 ? -3.965 5.616 19.747 1.00 94.81 182 LEU A O 1
ATOM 1409 N N . ARG A 1 183 ? -4.528 7.094 21.363 1.00 96.69 183 ARG A N 1
ATOM 1410 C CA . ARG A 1 183 ? -4.351 8.279 20.520 1.00 96.69 183 ARG A CA 1
ATOM 1411 C C . ARG A 1 183 ? -2.922 8.384 19.992 1.00 96.69 183 ARG A C 1
ATOM 1413 O O . ARG A 1 183 ? -2.728 8.435 18.787 1.00 96.69 183 ARG A O 1
ATOM 1420 N N . SER A 1 184 ? -1.930 8.297 20.878 1.00 98.00 184 SER A N 1
ATOM 1421 C CA . SER A 1 184 ? -0.516 8.358 20.482 1.00 98.00 184 SER A CA 1
ATOM 1422 C C . SER A 1 184 ? -0.127 7.250 19.495 1.00 98.00 184 SER A C 1
ATOM 1424 O O . SER A 1 184 ? 0.572 7.521 18.525 1.00 98.00 184 SER A O 1
ATOM 1426 N N . ILE A 1 185 ? -0.590 6.013 19.704 1.00 98.31 185 ILE A N 1
ATOM 1427 C CA . ILE A 1 185 ? -0.295 4.896 18.793 1.00 98.31 185 ILE A CA 1
ATOM 1428 C C . ILE A 1 185 ? -0.962 5.106 17.430 1.00 98.31 185 ILE A C 1
ATOM 1430 O O . ILE A 1 185 ? -0.358 4.779 16.407 1.00 98.31 185 ILE A O 1
ATOM 1434 N N . LEU A 1 186 ? -2.192 5.624 17.404 1.00 98.25 186 LEU A N 1
ATOM 1435 C CA . LEU A 1 186 ? -2.913 5.905 16.167 1.00 98.25 186 LEU A CA 1
ATOM 1436 C C . LEU A 1 186 ? -2.219 7.010 15.362 1.00 98.25 186 LEU A C 1
ATOM 1438 O O . LEU A 1 186 ? -1.901 6.772 14.198 1.00 98.25 186 LEU A O 1
ATOM 1442 N N . ASP A 1 187 ? -1.885 8.134 16.002 1.00 98.38 187 ASP A N 1
ATOM 1443 C CA . ASP A 1 187 ? -1.179 9.263 15.380 1.00 98.38 187 ASP A CA 1
ATOM 1444 C C . ASP A 1 187 ? 0.158 8.811 14.769 1.00 98.38 187 ASP A C 1
ATOM 1446 O O . ASP A 1 187 ? 0.425 9.039 13.590 1.00 98.38 187 ASP A O 1
ATOM 1450 N N . GLU A 1 188 ? 0.975 8.077 15.534 1.00 98.56 188 GLU A N 1
ATOM 1451 C CA . GLU A 1 188 ? 2.260 7.550 15.057 1.00 98.56 188 GLU A CA 1
ATOM 1452 C C . GLU A 1 188 ? 2.102 6.522 13.923 1.00 98.56 188 GLU A C 1
ATOM 1454 O O . GLU A 1 188 ? 2.987 6.384 13.076 1.00 98.56 188 GLU A O 1
ATOM 1459 N N . THR A 1 189 ? 0.998 5.765 13.905 1.00 98.75 189 THR A N 1
ATOM 1460 C CA . THR A 1 189 ? 0.703 4.808 12.827 1.00 98.75 189 THR A CA 1
ATOM 1461 C C . THR A 1 189 ? 0.311 5.539 11.548 1.00 98.75 189 THR A C 1
ATOM 1463 O O . THR A 1 189 ? 0.783 5.168 10.473 1.00 98.75 189 THR A O 1
ATOM 1466 N N . MET A 1 190 ? -0.518 6.579 11.655 1.00 98.62 190 MET A N 1
ATOM 1467 C CA . MET A 1 190 ? -0.937 7.414 10.528 1.00 98.62 190 MET A CA 1
ATOM 1468 C C . MET A 1 190 ? 0.239 8.205 9.948 1.00 98.62 190 MET A C 1
ATOM 1470 O O . MET A 1 190 ? 0.434 8.202 8.735 1.00 98.62 190 MET A O 1
ATOM 1474 N N . GLU A 1 191 ? 1.093 8.783 10.796 1.00 98.56 191 GLU A N 1
ATOM 1475 C CA . GLU A 1 191 ? 2.328 9.439 10.352 1.00 98.56 191 GLU A CA 1
ATOM 1476 C C . GLU A 1 191 ? 3.238 8.452 9.609 1.00 98.56 191 GLU A C 1
ATOM 1478 O O . GLU A 1 191 ? 3.691 8.732 8.498 1.00 98.56 191 GLU A O 1
ATOM 1483 N N . ALA A 1 192 ? 3.466 7.262 10.179 1.00 98.69 192 ALA A N 1
ATOM 1484 C CA . ALA A 1 192 ? 4.286 6.237 9.540 1.00 98.69 192 ALA A CA 1
ATOM 1485 C C . ALA A 1 192 ? 3.700 5.764 8.195 1.00 98.69 192 ALA A C 1
ATOM 1487 O O . ALA A 1 192 ? 4.461 5.502 7.260 1.00 98.69 192 ALA A O 1
ATOM 1488 N N . TYR A 1 193 ? 2.368 5.680 8.087 1.00 98.56 193 TYR A N 1
ATOM 1489 C CA . TYR A 1 193 ? 1.666 5.360 6.842 1.00 98.56 193 TYR A CA 1
ATOM 1490 C C . TYR A 1 193 ? 1.913 6.414 5.760 1.00 98.56 193 TYR A C 1
ATOM 1492 O O . TYR A 1 193 ? 2.167 6.069 4.610 1.00 98.56 193 TYR A O 1
ATOM 1500 N N . ASP A 1 194 ? 1.869 7.699 6.103 1.00 98.12 194 ASP A N 1
ATOM 1501 C CA . ASP A 1 194 ? 2.041 8.760 5.112 1.00 98.12 194 ASP A CA 1
ATOM 1502 C C . ASP A 1 194 ? 3.486 8.890 4.627 1.00 98.12 194 ASP A C 1
ATOM 1504 O O . ASP A 1 194 ? 3.718 9.059 3.427 1.00 98.12 194 ASP A O 1
ATOM 1508 N N . ILE A 1 195 ? 4.469 8.747 5.518 1.00 98.12 195 ILE A N 1
ATOM 1509 C CA . ILE A 1 195 ? 5.884 8.919 5.152 1.00 98.12 195 ILE A CA 1
ATOM 1510 C C . ILE A 1 195 ? 6.478 7.726 4.392 1.00 98.12 195 ILE A C 1
ATOM 1512 O O . ILE A 1 195 ? 7.574 7.853 3.836 1.00 98.12 195 ILE A O 1
ATOM 1516 N N . MET A 1 196 ? 5.815 6.560 4.374 1.00 98.12 196 MET A N 1
ATOM 1517 C CA . MET A 1 196 ? 6.357 5.370 3.699 1.00 98.12 196 MET A CA 1
ATOM 1518 C C . MET A 1 196 ? 6.347 5.475 2.173 1.00 98.12 196 MET A C 1
ATOM 1520 O O . MET A 1 196 ? 7.117 4.779 1.509 1.00 98.12 196 MET A O 1
ATOM 1524 N N . TYR A 1 197 ? 5.493 6.335 1.620 1.00 98.50 197 TYR A N 1
ATOM 1525 C CA . TYR A 1 197 ? 5.338 6.507 0.183 1.00 98.50 197 TYR A CA 1
ATOM 1526 C C . TYR A 1 197 ? 6.411 7.428 -0.400 1.00 98.50 197 TYR A C 1
ATOM 1528 O O . TYR A 1 197 ? 6.649 8.532 0.080 1.00 98.50 197 TYR A O 1
ATOM 1536 N N . GLU A 1 198 ? 7.016 6.990 -1.499 1.00 98.50 198 GLU A N 1
ATOM 1537 C CA . GLU A 1 198 ? 7.837 7.832 -2.370 1.00 98.50 198 GLU A CA 1
ATOM 1538 C C . GLU A 1 198 ? 6.987 8.551 -3.420 1.00 98.50 198 GLU A C 1
ATOM 1540 O O . GLU A 1 198 ? 7.253 9.705 -3.754 1.00 98.50 198 GLU A O 1
ATOM 1545 N N . VAL A 1 199 ? 5.962 7.860 -3.927 1.00 98.31 199 VAL A N 1
ATOM 1546 C CA . VAL A 1 199 ? 4.874 8.393 -4.755 1.00 98.31 199 VAL A CA 1
ATOM 1547 C C . VAL A 1 199 ? 3.619 7.555 -4.524 1.00 98.31 199 VAL A C 1
ATOM 1549 O O . VAL A 1 199 ? 3.701 6.351 -4.294 1.00 98.31 199 VAL A O 1
ATOM 1552 N N . ARG A 1 200 ? 2.444 8.174 -4.609 1.00 97.31 200 ARG A N 1
ATOM 1553 C CA . ARG A 1 200 ? 1.141 7.497 -4.656 1.00 97.31 200 ARG A CA 1
ATOM 1554 C C . ARG A 1 200 ? 0.183 8.345 -5.474 1.00 97.31 200 ARG A C 1
ATOM 1556 O O . ARG A 1 200 ? 0.303 9.570 -5.470 1.00 97.31 200 ARG A O 1
ATOM 1563 N N . GLY A 1 201 ? -0.738 7.726 -6.199 1.00 95.94 201 GLY A N 1
ATOM 1564 C CA . GLY A 1 201 ? -1.670 8.497 -7.010 1.00 95.94 201 GLY A CA 1
ATOM 1565 C C . GLY A 1 201 ? -2.783 7.685 -7.644 1.00 95.94 201 GLY A C 1
ATOM 1566 O O . GLY A 1 201 ? -2.712 6.461 -7.755 1.00 95.94 201 GLY A O 1
ATOM 1567 N N . VAL A 1 202 ? -3.797 8.428 -8.082 1.00 94.69 202 VAL A N 1
ATOM 1568 C CA . VAL A 1 202 ? -4.969 7.921 -8.787 1.00 94.69 202 VAL A CA 1
ATOM 1569 C C . VAL A 1 202 ? -5.060 8.630 -10.136 1.00 94.69 202 VAL A C 1
ATOM 1571 O O . VAL A 1 202 ? -5.173 9.853 -10.209 1.00 94.69 202 VAL A O 1
ATOM 1574 N N . GLY A 1 203 ? -4.992 7.855 -11.208 1.00 90.12 203 GLY A N 1
ATOM 1575 C CA . GLY A 1 203 ? -5.132 8.289 -12.590 1.00 90.12 203 GLY A CA 1
ATOM 1576 C C . GLY A 1 203 ? -6.511 7.941 -13.140 1.00 90.12 203 GLY A C 1
ATOM 1577 O O . GLY A 1 203 ? -7.217 7.073 -12.627 1.00 90.12 203 GLY A O 1
ATOM 1578 N N . ARG A 1 204 ? -6.910 8.607 -14.225 1.00 86.44 204 ARG A N 1
ATOM 1579 C CA . ARG A 1 204 ? -8.146 8.252 -14.943 1.00 86.44 204 ARG A CA 1
ATOM 1580 C C . ARG A 1 204 ? -7.994 6.899 -15.630 1.00 86.44 204 ARG A C 1
ATOM 1582 O O . ARG A 1 204 ? -6.883 6.520 -15.979 1.00 86.44 204 ARG A O 1
ATOM 1589 N N . GLY A 1 205 ? -9.107 6.221 -15.895 1.00 82.31 205 GLY A N 1
ATOM 1590 C CA . GLY A 1 205 ? -9.125 5.086 -16.815 1.00 82.31 205 GLY A CA 1
ATOM 1591 C C . GLY A 1 205 ? -8.666 5.461 -18.235 1.00 82.31 205 GLY A C 1
ATOM 1592 O O . GLY A 1 205 ? -8.478 6.635 -18.567 1.00 82.31 205 GLY A O 1
ATOM 1593 N N . THR A 1 206 ? -8.474 4.461 -19.092 1.00 72.44 206 THR A N 1
ATOM 1594 C CA . THR A 1 206 ? -7.979 4.646 -20.467 1.00 72.44 206 THR A CA 1
ATOM 1595 C C . THR A 1 206 ? -9.051 5.124 -21.448 1.00 72.44 206 THR A C 1
ATOM 1597 O O . THR A 1 206 ? -8.701 5.598 -22.532 1.00 72.44 206 THR A O 1
ATOM 1600 N N . LYS A 1 207 ? -10.335 5.081 -21.066 1.00 67.44 207 LYS A N 1
ATOM 1601 C CA . LYS A 1 207 ? -11.451 5.610 -21.864 1.00 67.44 207 LYS A CA 1
ATOM 1602 C C . LYS A 1 207 ? -11.810 7.039 -21.458 1.00 67.44 207 LYS A C 1
ATOM 1604 O O . LYS A 1 207 ? -12.344 7.224 -20.345 1.00 67.44 207 LYS A O 1
#

Organism: Trieres chinensis (NCBI:txid1514140)

Secondary structure (DSSP, 8-state):
-HHHHHHHHHHHHTSTT--SSEEEEE--STT--SHHHHHHHTTTEEEEEE-SSPPPTT---GGG----SSHHHHHHHHHHHHHH---SSS---SPEEEEEEEHHHHHHHHHHHHHHHHHHHHHHHHT--TTHHHHHHHHHHHS-EE--TTSPTT-SS-SEE-HHHHHHHHHHHH-PPTT-HHHHHHHHHHHHHHHTEEEEEEEPP--

InterPro domains:
  IPR005077 Peptidase C11, clostripain [PF03415] (8-122)
  IPR005077 Peptidase C11, clostripain [PTHR37835] (8-195)

Sequence (207 aa):
NSDLAYALRSALEDVPGTPSRYSAIGFDACLMMSISTTSVYHTLSDYFIASEATEPGHGWAYDRLCDTSSPLSFLKDVHTTFLESKHGSSDHRTPKTLAAIDSLRYNSFEKRLALLVTVLRTALLRNDDPDLHSLLQRSRASAVSFESILDEPGAERPAAVDVGSFLTEFERQCDPHEGTALRSILDETMEAYDIMYEVRGVGRGTK

Radius of gyration: 18.85 Å; chains: 1; bounding box: 49×33×55 Å

Foldseek 3Di:
DVVVLVVLQVVQVVDPPHDNAAQEDEDLAAQCPDPVNLVRRLNHYQKYKYWNAGAPPVTFPPVPQDPVVDPLSSRVSSVVRRQEDLPDPDFDQDKTKMFMFGSVLVVQLVVLVVVLVVVLVVCVVVCPDVCSVVLLVQLQVQFAAHADPVDDPPDPRHPGGDPLSSLVSSCVRVVDDPPDPNVVSSVSSNVSVVRGTPDIDIHGTSD